Protein AF-A0A0D8Y021-F1 (afdb_monomer_lite)

Sequence (334 aa):
MFMHGTRTVRLLIAPTNAPASKESNTVFDAVFIACYNMFFTALPVLAMGSLDQDIDDHYSLQYPKLYLPGQFNLFFNMRIFTYSVLHGMFSSLVIFFIPYGALLNGVAYNGKDLDDYSTLAFTTFTALIVVVTGQIAFDTAYWTAINHFVIWGSLIFYLLLAFLIYEGLPASALARTSSNVSYGVAFKTMATPQFWFSILMVSVILLLPVMLNRFFWLDTHPSFADRLRVRKKLDKRVTTQRDKEEKKPPFTRSAATRRSVRGSLRSGYAFSHSQGFGDLILKGKLFKNVEQMRSKNERQSSIRNRLSPLNETSMVTPMSNSNTEIMFLAQNIN

Foldseek 3Di:
DPPDPVPPVCVVDDDDPDDDDDDPDDLDFPVLVVCCVPQLQPQLVVCLVPVQDLDDPVVCVVCVVVCVCVVVCVPPDVVVVVVVVVLVVVLLCLLQVLLVVLQVPDAFPVRDRCPQSQLSSVLSSLLVSVQSLLVSVVVRPDDDPVSVCRSVVSVVVVVVVVCCLQEVDDPVVNVVRDVRRHHPSVVRNVVDPSSVVSSVVSNCVSVVVVVVVVVVCCVPPNDPSRVVVVVVVVVVVVVVVVVVVPVPDDDDDDPPPPPPPPDDPPPPDDDPDDDDCVVVVVVCVVVVVVVVVVVVVVVVVVVVVVPDDDDDDDDDDDDDDDDDDDDDDDDDDD

pLDDT: mean 71.89, std 18.74, range [29.41, 94.94]

Secondary structure (DSSP, 8-state):
--SS-TTSGGGG-------S------SS-HHHHHHIIIIISHHHHHHHHHH--SS-HHHHHH-GGGGHHHHTTSSS-HHHHHHHHHHHHHHHHHHHHHHHHHHHT-B-TTS-BS--HHHHHHHHHHHHHHHHHHHHHHH-SS--HHHHHHHHHHHHHHHHHHHIIIIIS-HHHHHHH-TT--TTHHHHHHTSHHHHHHHHHHHHHHHHHHHHHHHHHHHHS--HHHHHHHHHHHHHHHHHHHHHHTTSPP----GGGGGS--------------S-THHHHHTTHHHHHHHHHHHHHHHHHHHHHTS---------------------------

Radius of gyration: 46.92 Å; chains: 1; bounding box: 93×76×149 Å

Organism: Dictyocaulus viviparus (NCBI:txid29172)

Structure (mmCIF, N/CA/C/O backbone):
data_AF-A0A0D8Y021-F1
#
_entry.id   AF-A0A0D8Y021-F1
#
loop_
_atom_site.group_PDB
_atom_site.id
_atom_site.type_symbol
_atom_site.label_atom_id
_atom_site.label_alt_id
_atom_site.label_comp_id
_atom_site.label_asym_id
_atom_site.label_entity_id
_atom_site.label_seq_id
_atom_site.pdbx_PDB_ins_code
_atom_site.Cartn_x
_atom_site.Cartn_y
_atom_site.Cartn_z
_atom_site.occupancy
_atom_site.B_iso_or_equiv
_atom_site.auth_seq_id
_atom_site.auth_comp_id
_atom_site.auth_asym_id
_atom_site.auth_atom_id
_atom_site.pdbx_PDB_model_num
ATOM 1 N N . MET A 1 1 ? 7.024 6.887 18.474 1.00 36.94 1 MET A N 1
ATOM 2 C CA . MET A 1 1 ? 8.485 6.676 18.590 1.00 36.94 1 MET A CA 1
ATOM 3 C C . MET A 1 1 ? 9.116 6.841 17.207 1.00 36.94 1 MET A C 1
ATOM 5 O O . MET A 1 1 ? 9.675 5.919 16.633 1.00 36.94 1 MET A O 1
ATOM 9 N N . PHE A 1 2 ? 8.937 8.037 16.646 1.00 35.31 2 PHE A N 1
ATOM 10 C CA . PHE A 1 2 ? 9.545 8.498 15.402 1.00 35.31 2 PHE A CA 1
ATOM 11 C C . PHE A 1 2 ? 10.883 9.124 15.795 1.00 35.31 2 PHE A C 1
ATOM 13 O O . PHE A 1 2 ? 10.839 10.085 16.549 1.00 35.31 2 PHE A O 1
ATOM 20 N N . MET A 1 3 ? 12.011 8.554 15.351 1.00 34.12 3 MET A N 1
ATOM 21 C CA . MET A 1 3 ? 13.415 9.025 15.505 1.00 34.12 3 MET A CA 1
ATOM 22 C C . MET A 1 3 ? 14.375 7.939 16.020 1.00 34.12 3 MET A C 1
ATOM 24 O O . MET A 1 3 ? 15.192 8.197 16.892 1.00 34.12 3 MET A O 1
ATOM 28 N N . HIS A 1 4 ? 14.327 6.713 15.487 1.00 33.66 4 HIS A N 1
ATOM 29 C CA . HIS A 1 4 ? 15.486 5.808 15.613 1.00 33.66 4 HIS A CA 1
ATOM 30 C C . HIS A 1 4 ? 15.616 4.758 14.491 1.00 33.66 4 HIS A C 1
ATOM 32 O O . HIS A 1 4 ? 16.294 3.749 14.656 1.00 33.66 4 HIS A O 1
ATOM 38 N N . GLY A 1 5 ? 14.989 4.997 13.330 1.00 34.34 5 GLY A N 1
ATOM 39 C CA . GLY A 1 5 ? 15.002 4.085 12.173 1.00 34.34 5 GLY A CA 1
ATOM 40 C C . GLY A 1 5 ? 15.956 4.474 11.035 1.00 34.34 5 GLY A C 1
ATOM 41 O O . GLY A 1 5 ? 16.062 3.754 10.050 1.00 34.34 5 GLY A O 1
ATOM 42 N N . THR A 1 6 ? 16.681 5.590 11.141 1.00 41.47 6 THR A N 1
ATOM 43 C CA . THR A 1 6 ? 17.542 6.118 10.063 1.00 41.47 6 THR A CA 1
ATOM 44 C C . THR A 1 6 ? 18.931 5.473 9.978 1.00 41.47 6 THR A C 1
ATOM 46 O O . THR A 1 6 ? 19.770 5.928 9.204 1.00 41.47 6 THR A O 1
ATOM 49 N N . ARG A 1 7 ? 19.205 4.397 10.730 1.00 36.12 7 ARG A N 1
ATOM 50 C CA . ARG A 1 7 ? 20.516 3.715 10.713 1.00 36.12 7 ARG A CA 1
ATOM 51 C C . ARG A 1 7 ? 20.531 2.334 10.054 1.00 36.12 7 ARG A C 1
ATOM 53 O O . ARG A 1 7 ? 21.617 1.814 9.832 1.00 36.12 7 ARG A O 1
ATOM 60 N N . THR A 1 8 ? 19.386 1.781 9.649 1.00 38.34 8 THR A N 1
ATOM 61 C CA . THR A 1 8 ? 19.329 0.402 9.116 1.00 38.34 8 THR A CA 1
ATOM 62 C C . THR A 1 8 ? 19.289 0.324 7.583 1.00 38.34 8 THR A C 1
ATOM 64 O O . THR A 1 8 ? 19.593 -0.718 7.019 1.00 38.34 8 THR A O 1
ATOM 67 N N . VAL A 1 9 ? 19.032 1.433 6.877 1.00 42.22 9 VAL A N 1
ATOM 68 C CA . VAL A 1 9 ? 19.100 1.488 5.394 1.00 42.22 9 VAL A CA 1
ATOM 69 C C . VAL A 1 9 ? 20.537 1.703 4.887 1.00 42.22 9 VAL A C 1
ATOM 71 O O . VAL A 1 9 ? 20.834 1.553 3.707 1.00 42.22 9 VAL A O 1
ATOM 74 N N . ARG A 1 10 ? 21.486 1.973 5.791 1.00 34.50 10 ARG A N 1
ATOM 75 C CA . ARG A 1 10 ? 22.910 2.139 5.461 1.00 34.50 10 ARG A CA 1
ATOM 76 C C . ARG A 1 10 ? 23.687 0.817 5.372 1.00 34.50 10 ARG A C 1
ATOM 78 O O . ARG A 1 10 ? 24.907 0.850 5.296 1.00 34.50 10 ARG A O 1
ATOM 85 N N . LEU A 1 11 ? 23.001 -0.331 5.372 1.00 36.75 11 LEU A N 1
ATOM 86 C CA . LEU A 1 11 ? 23.622 -1.660 5.278 1.00 36.75 11 LEU A CA 1
ATOM 87 C C . LEU A 1 11 ? 23.601 -2.264 3.861 1.00 36.75 11 LEU A C 1
ATOM 89 O O . LEU A 1 11 ? 23.867 -3.449 3.703 1.00 36.75 11 LEU A O 1
ATOM 93 N N . LEU A 1 12 ? 23.310 -1.455 2.836 1.00 39.66 12 LEU A N 1
ATOM 94 C CA . LEU A 1 12 ? 23.592 -1.794 1.432 1.00 39.66 12 LEU A CA 1
ATOM 95 C C . LEU A 1 12 ? 24.739 -0.952 0.841 1.00 39.66 12 LEU A C 1
ATOM 97 O O . LEU A 1 12 ? 25.009 -1.019 -0.351 1.00 39.66 12 LEU A O 1
ATOM 101 N N . ILE A 1 13 ? 25.414 -0.152 1.676 1.00 47.16 13 ILE A N 1
ATOM 102 C CA . ILE A 1 13 ? 26.570 0.668 1.299 1.00 47.16 13 ILE A CA 1
ATOM 103 C C . ILE A 1 13 ? 27.597 0.568 2.434 1.00 47.16 13 ILE A C 1
ATOM 105 O O . ILE A 1 13 ? 27.637 1.409 3.330 1.00 47.16 13 ILE A O 1
ATOM 109 N N . ALA A 1 14 ? 28.412 -0.485 2.423 1.00 33.06 14 ALA A N 1
ATOM 110 C CA . ALA A 1 14 ? 29.649 -0.529 3.197 1.00 33.06 14 ALA A CA 1
ATOM 111 C C . ALA A 1 14 ? 30.836 -0.480 2.218 1.00 33.06 14 ALA A C 1
ATOM 113 O O . ALA A 1 14 ? 30.871 -1.283 1.283 1.00 33.06 14 ALA A O 1
ATOM 114 N N . PRO A 1 15 ? 31.795 0.447 2.401 1.00 46.00 15 PRO A N 1
ATOM 115 C CA . PRO A 1 15 ? 32.956 0.566 1.539 1.00 46.00 15 PRO A CA 1
ATOM 116 C C . PRO A 1 15 ? 33.977 -0.490 1.961 1.00 46.00 15 PRO A C 1
ATOM 118 O O . PRO A 1 15 ? 34.588 -0.399 3.024 1.00 46.00 15 PRO A O 1
ATOM 121 N N . THR A 1 16 ? 34.172 -1.518 1.141 1.00 40.00 16 THR A N 1
ATOM 122 C CA . THR A 1 16 ? 35.369 -2.350 1.253 1.00 40.00 16 THR A CA 1
ATOM 123 C C . THR A 1 16 ? 36.492 -1.637 0.518 1.00 40.00 16 THR A C 1
ATOM 125 O O . THR A 1 16 ? 36.459 -1.527 -0.706 1.00 40.00 16 THR A O 1
ATOM 128 N N . ASN A 1 17 ? 37.470 -1.148 1.278 1.00 41.41 17 ASN A N 1
ATOM 129 C CA . ASN A 1 17 ? 38.758 -0.685 0.776 1.00 41.41 17 ASN A CA 1
ATOM 130 C C . ASN A 1 17 ? 39.445 -1.841 0.031 1.00 41.41 17 ASN A C 1
ATOM 132 O O . ASN A 1 17 ? 40.127 -2.665 0.634 1.00 41.41 17 ASN A O 1
ATOM 136 N N . ALA A 1 18 ? 39.211 -1.927 -1.274 1.00 33.81 18 ALA A N 1
ATOM 137 C CA . ALA A 1 18 ? 39.854 -2.853 -2.193 1.00 33.81 18 ALA A CA 1
ATOM 138 C C . ALA A 1 18 ? 40.060 -2.125 -3.534 1.00 33.81 18 ALA A C 1
ATOM 140 O O . ALA A 1 18 ? 39.208 -1.322 -3.922 1.00 33.81 18 ALA A O 1
ATOM 141 N N . PRO A 1 19 ? 41.206 -2.332 -4.203 1.00 38.38 19 PRO A N 1
ATOM 142 C CA . PRO A 1 19 ? 41.681 -1.471 -5.282 1.00 38.38 19 PRO A CA 1
ATOM 143 C C . PRO A 1 19 ? 40.707 -1.403 -6.468 1.00 38.38 19 PRO A C 1
ATOM 145 O O . PRO A 1 19 ? 40.154 -2.412 -6.898 1.00 38.38 19 PRO A O 1
ATOM 148 N N . ALA A 1 20 ? 40.526 -0.172 -6.955 1.00 45.03 20 ALA A N 1
ATOM 149 C CA . ALA A 1 20 ? 39.786 0.276 -8.134 1.00 45.03 20 ALA A CA 1
ATOM 150 C C . ALA A 1 20 ? 39.443 -0.818 -9.170 1.00 45.03 20 ALA A C 1
ATOM 152 O O . ALA A 1 20 ? 40.317 -1.262 -9.909 1.00 45.03 20 ALA A O 1
ATOM 153 N N . SER A 1 21 ? 38.169 -1.241 -9.212 1.00 40.38 21 SER A N 1
ATOM 154 C CA . SER A 1 21 ? 37.463 -1.821 -10.390 1.00 40.38 21 SER A CA 1
ATOM 155 C C . SER A 1 21 ? 36.091 -2.453 -10.074 1.00 40.38 21 SER A C 1
ATOM 157 O O . SER A 1 21 ? 35.505 -3.110 -10.930 1.00 40.38 21 SER A O 1
ATOM 159 N N . LYS A 1 22 ? 35.513 -2.250 -8.884 1.00 40.06 22 LYS A N 1
ATOM 160 C CA . LYS A 1 22 ? 34.093 -2.561 -8.639 1.00 40.06 22 LYS A CA 1
ATOM 161 C C . LYS A 1 22 ? 33.336 -1.284 -8.330 1.00 40.06 22 LYS A C 1
ATOM 163 O O . LYS A 1 22 ? 33.054 -0.983 -7.172 1.00 40.06 22 LYS A O 1
ATOM 168 N N . GLU A 1 23 ? 33.044 -0.517 -9.373 1.00 39.28 23 GLU A N 1
ATOM 169 C CA . GLU A 1 23 ? 32.031 0.525 -9.264 1.00 39.28 23 GLU A CA 1
ATOM 170 C C . GLU A 1 23 ? 30.714 -0.158 -8.885 1.00 39.28 23 GLU A C 1
ATOM 172 O O . GLU A 1 23 ? 30.228 -1.061 -9.570 1.00 39.28 23 GLU A O 1
ATOM 177 N N . SER A 1 24 ? 30.186 0.197 -7.716 1.00 41.34 24 SER A N 1
ATOM 178 C CA . SER A 1 24 ? 28.862 -0.234 -7.283 1.00 41.34 24 SER A CA 1
ATOM 179 C C . SER A 1 24 ? 27.846 0.544 -8.106 1.00 41.34 24 SER A C 1
ATOM 181 O O . SER A 1 24 ? 27.352 1.588 -7.692 1.00 41.34 24 SER A O 1
ATOM 183 N N . ASN A 1 25 ? 27.574 0.054 -9.313 1.00 53.62 25 ASN A N 1
ATOM 184 C CA . ASN A 1 25 ? 26.558 0.638 -10.173 1.00 53.62 25 ASN A CA 1
ATOM 185 C C . ASN A 1 25 ? 25.199 0.455 -9.496 1.00 53.62 25 ASN A C 1
ATOM 187 O O . ASN A 1 25 ? 24.731 -0.668 -9.296 1.00 53.62 25 ASN A O 1
ATOM 191 N N . THR A 1 26 ? 24.575 1.560 -9.090 1.00 62.91 26 THR A N 1
ATOM 192 C CA . THR A 1 26 ? 23.220 1.520 -8.552 1.00 62.91 26 THR A CA 1
ATOM 193 C C . THR A 1 26 ? 22.262 1.127 -9.676 1.00 62.91 26 THR A C 1
ATOM 195 O O . THR A 1 26 ? 22.293 1.694 -10.767 1.00 62.91 26 THR A O 1
ATOM 198 N N . VAL A 1 27 ? 21.409 0.132 -9.418 1.00 62.28 27 VAL A N 1
ATOM 199 C CA . VAL A 1 27 ? 20.353 -0.297 -10.361 1.00 62.28 27 VAL A CA 1
ATOM 200 C C . VAL A 1 27 ? 19.354 0.816 -10.618 1.00 62.28 27 VAL A C 1
ATOM 202 O O . VAL A 1 27 ? 18.842 0.953 -11.723 1.00 62.28 27 VAL A O 1
ATOM 205 N N . PHE A 1 28 ? 19.138 1.660 -9.615 1.00 69.62 28 PHE A N 1
ATOM 206 C CA . PHE A 1 28 ? 18.234 2.790 -9.696 1.00 69.62 28 PHE A CA 1
ATOM 207 C C . PHE A 1 28 ? 19.008 4.101 -9.661 1.00 69.62 28 PHE A C 1
ATOM 209 O O . PHE A 1 28 ? 20.049 4.217 -9.009 1.00 69.62 28 PHE A O 1
ATOM 216 N N . ASP A 1 29 ? 18.464 5.095 -10.349 1.00 74.06 29 ASP A N 1
ATOM 217 C CA . ASP A 1 29 ? 18.985 6.451 -10.322 1.00 74.06 29 ASP A CA 1
ATOM 218 C C . ASP A 1 29 ? 18.687 7.124 -8.967 1.00 74.06 29 ASP A C 1
ATOM 220 O O . ASP A 1 29 ? 17.669 6.865 -8.312 1.00 74.06 29 ASP A O 1
ATOM 224 N N . ALA A 1 30 ? 19.608 7.977 -8.522 1.00 77.62 30 ALA A N 1
ATOM 225 C CA . ALA A 1 30 ? 19.608 8.554 -7.181 1.00 77.62 30 ALA A CA 1
ATOM 226 C C . ALA A 1 30 ? 18.350 9.395 -6.910 1.00 77.62 30 ALA A C 1
ATOM 228 O O . ALA A 1 30 ? 17.829 9.388 -5.790 1.00 77.62 30 ALA A O 1
ATOM 229 N N . VAL A 1 31 ? 17.825 10.065 -7.941 1.00 82.31 31 VAL A N 1
ATOM 230 C CA . VAL A 1 31 ? 16.583 10.846 -7.860 1.00 82.31 31 VAL A CA 1
ATOM 231 C C . VAL A 1 31 ? 15.392 9.939 -7.550 1.00 82.31 31 VAL A C 1
ATOM 233 O O . VAL A 1 31 ? 14.616 10.236 -6.642 1.00 82.31 31 VAL A O 1
ATOM 236 N N . PHE A 1 32 ? 15.277 8.791 -8.224 1.00 82.69 32 PHE A N 1
ATOM 237 C CA . PHE A 1 32 ? 14.206 7.828 -7.956 1.00 82.69 32 PHE A CA 1
ATOM 238 C C . PHE A 1 32 ? 14.302 7.231 -6.555 1.00 82.69 32 PHE A C 1
ATOM 240 O O . PHE A 1 32 ? 13.277 7.099 -5.890 1.00 82.69 32 PHE A O 1
ATOM 247 N N . ILE A 1 33 ? 15.509 6.925 -6.072 1.00 84.81 33 ILE A N 1
ATOM 248 C CA . ILE A 1 33 ? 15.714 6.421 -4.705 1.00 84.81 33 ILE A CA 1
ATOM 249 C C . ILE A 1 33 ? 15.274 7.467 -3.667 1.00 84.81 33 ILE A C 1
ATOM 251 O O . ILE A 1 33 ? 14.597 7.136 -2.690 1.00 84.81 33 ILE A O 1
ATOM 255 N N . ALA A 1 34 ? 15.627 8.739 -3.872 1.00 87.06 34 ALA A N 1
ATOM 256 C CA . ALA A 1 34 ? 15.229 9.823 -2.978 1.00 87.06 34 ALA A CA 1
ATOM 257 C C . ALA A 1 34 ? 13.705 10.041 -2.991 1.00 87.06 34 ALA A C 1
ATOM 259 O O . ALA A 1 34 ? 13.067 10.059 -1.934 1.00 87.06 34 ALA A O 1
ATOM 260 N N . CYS A 1 35 ? 13.100 10.135 -4.179 1.00 87.19 35 CYS A N 1
ATOM 261 C CA . CYS A 1 35 ? 11.657 10.310 -4.334 1.00 87.19 35 CYS A CA 1
ATOM 262 C C . CYS A 1 35 ? 10.856 9.106 -3.822 1.00 87.19 35 CYS A C 1
ATOM 264 O O . CYS A 1 35 ? 9.773 9.293 -3.263 1.00 87.19 35 CYS A O 1
ATOM 266 N N . TYR A 1 36 ? 11.399 7.890 -3.933 1.00 88.06 36 TYR A N 1
ATOM 267 C CA . TYR A 1 36 ? 10.798 6.678 -3.381 1.00 88.06 36 TYR A CA 1
ATOM 268 C C . TYR A 1 36 ? 10.580 6.780 -1.876 1.00 88.06 36 TYR A C 1
ATOM 270 O O . TYR A 1 36 ? 9.462 6.576 -1.396 1.00 88.06 36 TYR A O 1
ATOM 278 N N . ASN A 1 37 ? 11.622 7.159 -1.137 1.00 90.25 37 ASN A N 1
ATOM 279 C CA . ASN A 1 37 ? 11.552 7.261 0.317 1.00 90.25 37 ASN A CA 1
ATOM 280 C C . ASN A 1 37 ? 10.726 8.463 0.790 1.00 90.25 37 ASN A C 1
ATOM 282 O O . ASN A 1 37 ? 10.168 8.412 1.879 1.00 90.25 37 ASN A O 1
ATOM 286 N N . MET A 1 38 ? 10.653 9.543 0.007 1.00 87.25 38 MET A N 1
ATOM 287 C CA . MET A 1 38 ? 10.031 10.796 0.446 1.00 87.25 38 MET A CA 1
ATOM 288 C C . MET A 1 38 ? 8.574 10.950 -0.002 1.00 87.25 38 MET A C 1
ATOM 290 O O . MET A 1 38 ? 7.721 11.330 0.796 1.00 87.25 38 MET A O 1
ATOM 294 N N . PHE A 1 39 ? 8.279 10.669 -1.270 1.00 87.50 39 PHE A N 1
ATOM 295 C CA . PHE A 1 39 ? 6.983 10.984 -1.874 1.00 87.50 39 PHE A CA 1
ATOM 296 C C . PHE A 1 39 ? 6.165 9.735 -2.177 1.00 87.50 39 PHE A C 1
ATOM 298 O O . PHE A 1 39 ? 4.974 9.703 -1.875 1.00 87.50 39 PHE A O 1
ATOM 305 N N . PHE A 1 40 ? 6.786 8.703 -2.751 1.00 85.62 40 PHE A N 1
ATOM 306 C CA . PHE A 1 40 ? 6.033 7.545 -3.237 1.00 85.62 40 PHE A CA 1
ATOM 307 C C . PHE A 1 40 ? 5.567 6.631 -2.103 1.00 85.62 40 PHE A C 1
ATOM 309 O O . PHE A 1 40 ? 4.449 6.127 -2.154 1.00 85.62 40 PHE A O 1
ATOM 316 N N . THR A 1 41 ? 6.393 6.451 -1.067 1.00 87.31 41 THR A N 1
ATOM 317 C CA . THR A 1 41 ? 6.080 5.541 0.050 1.00 87.31 41 THR A CA 1
ATOM 318 C C . THR A 1 41 ? 5.765 6.262 1.354 1.00 87.31 41 THR A C 1
ATOM 320 O O . THR A 1 41 ? 4.753 5.957 1.982 1.00 87.31 41 THR A O 1
ATOM 323 N N . ALA A 1 42 ? 6.559 7.259 1.756 1.00 89.81 42 ALA A N 1
ATOM 324 C CA . ALA A 1 42 ? 6.339 7.926 3.039 1.00 89.81 42 ALA A CA 1
ATOM 325 C C . ALA A 1 42 ? 5.022 8.707 3.100 1.00 89.81 42 ALA A C 1
ATOM 327 O O . ALA A 1 42 ? 4.360 8.663 4.132 1.00 89.81 42 ALA A O 1
ATOM 328 N N . LEU A 1 43 ? 4.616 9.391 2.024 1.00 88.06 43 LEU A N 1
ATOM 329 C CA . LEU A 1 43 ? 3.401 10.211 2.037 1.00 88.06 43 LEU A CA 1
ATOM 330 C C . LEU A 1 43 ? 2.135 9.343 2.199 1.00 88.06 43 LEU A C 1
ATOM 332 O O . LEU A 1 43 ? 1.367 9.614 3.125 1.00 88.06 43 LEU A O 1
ATOM 336 N N . PRO A 1 44 ? 1.936 8.253 1.426 1.00 87.81 44 PRO A N 1
ATOM 337 C CA . PRO A 1 44 ? 0.819 7.336 1.661 1.00 87.81 44 PRO A CA 1
ATOM 338 C C . PRO A 1 44 ? 0.863 6.616 3.008 1.00 87.81 44 PRO A C 1
ATOM 340 O O . PRO A 1 44 ? -0.174 6.505 3.658 1.00 87.81 44 PRO A O 1
ATOM 343 N N . VAL A 1 45 ? 2.041 6.188 3.474 1.00 89.75 45 VAL A N 1
ATOM 344 C CA . VAL A 1 45 ? 2.177 5.548 4.795 1.00 89.75 45 VAL A CA 1
ATOM 345 C C . VAL A 1 45 ? 1.852 6.524 5.927 1.00 89.75 45 VAL A C 1
ATOM 347 O O . VAL A 1 45 ? 1.199 6.143 6.894 1.00 89.75 45 VAL A O 1
ATOM 350 N N . LEU A 1 46 ? 2.261 7.789 5.816 1.00 90.44 46 LEU A N 1
ATOM 351 C CA . LEU A 1 46 ? 1.956 8.819 6.807 1.00 90.44 46 LEU A CA 1
ATOM 352 C C . LEU A 1 46 ? 0.472 9.188 6.792 1.00 90.44 46 LEU A C 1
ATOM 354 O O . LEU A 1 46 ? -0.126 9.326 7.858 1.00 90.44 46 LEU A O 1
ATOM 358 N N . ALA A 1 47 ? -0.132 9.326 5.610 1.00 88.56 47 ALA A N 1
ATOM 359 C CA . ALA A 1 47 ? -1.563 9.582 5.483 1.00 88.56 47 ALA A CA 1
ATOM 360 C C . ALA A 1 47 ? -2.378 8.448 6.117 1.00 88.56 47 ALA A C 1
ATOM 362 O O . ALA A 1 47 ? -3.227 8.714 6.963 1.00 88.56 47 ALA A O 1
ATOM 363 N N . MET A 1 48 ? -2.039 7.193 5.810 1.00 88.31 48 MET A N 1
ATOM 364 C CA . MET A 1 48 ? -2.643 6.028 6.453 1.00 88.31 48 MET A CA 1
ATOM 365 C C . MET A 1 48 ? -2.405 6.049 7.971 1.00 88.31 48 MET A C 1
ATOM 367 O O . MET A 1 48 ? -3.356 6.041 8.737 1.00 88.31 48 MET A O 1
ATOM 371 N N . GLY A 1 49 ? -1.170 6.216 8.445 1.00 87.44 49 GLY A N 1
ATOM 372 C CA . GLY A 1 49 ? -0.881 6.209 9.884 1.00 87.44 49 GLY A CA 1
ATOM 373 C C . GLY A 1 49 ? -1.495 7.364 10.691 1.00 87.44 49 GLY A C 1
ATOM 374 O O . GLY A 1 49 ? -1.616 7.244 11.907 1.00 87.44 49 GLY A O 1
ATOM 375 N N . SER A 1 50 ? -1.859 8.481 10.053 1.00 87.56 50 SER A N 1
ATOM 376 C CA . SER A 1 50 ? -2.450 9.647 10.731 1.00 87.56 50 SER A CA 1
ATOM 377 C C . SER A 1 50 ? -3.969 9.736 10.601 1.00 87.56 50 SER A C 1
ATOM 379 O O . SER A 1 50 ? -4.618 10.254 11.509 1.00 87.56 50 SER A O 1
ATOM 381 N N . LEU A 1 51 ? -4.537 9.255 9.492 1.00 84.88 51 LEU A N 1
ATOM 382 C CA . LEU A 1 51 ? -5.959 9.395 9.169 1.00 84.88 51 LEU A CA 1
ATOM 383 C C . LEU A 1 51 ? -6.727 8.071 9.208 1.00 84.88 51 LEU A C 1
ATOM 385 O O . LEU A 1 51 ? -7.958 8.100 9.129 1.00 84.88 51 LEU A O 1
ATOM 389 N N . ASP A 1 52 ? -6.049 6.923 9.292 1.00 82.25 52 ASP A N 1
ATOM 390 C CA . ASP A 1 52 ? -6.727 5.632 9.395 1.00 82.25 52 ASP A CA 1
ATOM 391 C C . ASP A 1 52 ? -7.278 5.460 10.812 1.00 82.25 52 ASP A C 1
ATOM 393 O O . ASP A 1 52 ? -6.554 5.392 11.808 1.00 82.25 52 ASP A O 1
ATOM 397 N N . GLN A 1 53 ? -8.605 5.456 10.897 1.00 81.12 53 GLN A N 1
ATOM 398 C CA . GLN A 1 53 ? -9.337 5.269 12.137 1.00 81.12 53 GLN A CA 1
ATOM 399 C C . GLN A 1 53 ? -9.996 3.906 12.110 1.00 81.12 53 GLN A C 1
ATOM 401 O O . GLN A 1 53 ? -10.855 3.623 11.268 1.00 81.12 53 GLN A O 1
ATOM 406 N N . ASP A 1 54 ? -9.642 3.067 13.081 1.00 76.94 54 ASP A N 1
ATOM 407 C CA . ASP A 1 54 ? -10.205 1.733 13.101 1.00 76.94 54 ASP A CA 1
ATOM 408 C C . ASP A 1 54 ? -11.702 1.749 13.434 1.00 76.94 54 ASP A C 1
ATOM 410 O O . ASP A 1 54 ? -12.512 1.059 12.799 1.00 76.94 54 ASP A O 1
ATOM 414 N N . ILE A 1 55 ? -12.053 2.524 14.463 1.00 78.06 55 ILE A N 1
ATOM 415 C CA . ILE A 1 55 ? -13.384 2.657 15.047 1.00 78.06 55 ILE A CA 1
ATOM 416 C C . ILE A 1 55 ? -13.590 4.121 15.446 1.00 78.06 55 ILE A C 1
ATOM 418 O O . ILE A 1 55 ? -12.668 4.799 15.874 1.00 78.06 55 ILE A O 1
ATOM 422 N N . ASP A 1 56 ? -14.828 4.570 15.295 1.00 83.62 56 ASP A N 1
ATOM 423 C CA . ASP A 1 56 ? -15.309 5.918 15.600 1.00 83.62 56 ASP A CA 1
ATOM 424 C C . ASP A 1 56 ? -15.194 6.257 17.100 1.00 83.62 56 ASP A C 1
ATOM 426 O O . ASP A 1 56 ? -15.426 5.391 17.953 1.00 83.62 56 ASP A O 1
ATOM 430 N N . ASP A 1 57 ? -14.893 7.516 17.420 1.00 85.00 57 ASP A N 1
ATOM 431 C CA . ASP A 1 57 ? -14.504 7.987 18.758 1.00 85.00 57 ASP A CA 1
ATOM 432 C C . ASP A 1 57 ? -15.552 7.671 19.837 1.00 85.00 57 ASP A C 1
ATOM 434 O O . ASP A 1 57 ? -15.237 7.284 20.961 1.00 85.00 57 ASP A O 1
ATOM 438 N N . HIS A 1 58 ? -16.836 7.759 19.491 1.00 85.69 58 HIS A N 1
ATOM 439 C CA . HIS A 1 58 ? -17.915 7.435 20.426 1.00 85.69 58 HIS A CA 1
ATOM 440 C C . HIS A 1 58 ? -17.912 5.947 20.828 1.00 85.69 58 HIS A C 1
ATOM 442 O O . HIS A 1 58 ? -18.148 5.589 21.985 1.00 85.69 58 HIS A O 1
ATOM 448 N N . TYR A 1 59 ? -17.644 5.052 19.873 1.00 82.19 59 TYR A N 1
ATOM 449 C CA . TYR A 1 59 ? -17.625 3.610 20.126 1.00 82.19 59 TYR A CA 1
ATOM 450 C C . TYR A 1 59 ? -16.352 3.176 20.852 1.00 82.19 59 TYR A C 1
ATOM 452 O O . TYR A 1 59 ? -16.408 2.234 21.646 1.00 82.19 59 TYR A O 1
ATOM 460 N N . SER A 1 60 ? -15.224 3.853 20.620 1.00 86.25 60 SER A N 1
ATOM 461 C CA . SER A 1 60 ? -13.984 3.566 21.347 1.00 86.25 60 SER A CA 1
ATOM 462 C C . SER A 1 60 ? -14.137 3.856 22.848 1.00 86.25 60 SER A C 1
ATOM 464 O O . SER A 1 60 ? -13.710 3.043 23.668 1.00 86.25 60 SER A O 1
ATOM 466 N N . LEU A 1 61 ? -14.857 4.925 23.215 1.00 87.88 61 LEU A N 1
ATOM 467 C CA . LEU A 1 61 ? -15.193 5.248 24.609 1.00 87.88 61 LEU A CA 1
ATOM 468 C C . LEU A 1 61 ? -16.186 4.259 25.237 1.00 87.88 61 LEU A C 1
ATOM 470 O O . LEU A 1 61 ? -16.041 3.888 26.401 1.00 87.88 61 LEU A O 1
ATOM 474 N N . GLN A 1 62 ? -17.188 3.805 24.477 1.00 88.94 62 GLN A N 1
ATOM 475 C CA . GLN A 1 62 ? -18.199 2.868 24.980 1.00 88.94 62 GLN A CA 1
ATOM 476 C C . GLN A 1 62 ? -17.620 1.477 25.290 1.00 88.94 62 GLN A C 1
ATOM 478 O O . GLN A 1 62 ? -18.116 0.776 26.177 1.00 88.94 62 GLN A O 1
ATOM 483 N N . TYR A 1 63 ? -16.573 1.066 24.572 1.00 86.62 63 TYR A N 1
ATOM 484 C CA . TYR A 1 63 ? -15.958 -0.251 24.706 1.00 86.62 63 TYR A CA 1
ATOM 485 C C . TYR A 1 63 ? -14.473 -0.132 25.110 1.00 86.62 63 TYR A C 1
ATOM 487 O O . TYR A 1 63 ? -13.584 -0.364 24.296 1.00 86.62 63 TYR A O 1
ATOM 495 N N . PRO A 1 64 ? -14.147 0.104 26.395 1.00 87.44 64 PRO A N 1
ATOM 496 C CA . PRO A 1 64 ? -12.753 0.282 26.832 1.00 87.44 64 PRO A CA 1
ATOM 497 C C . PRO A 1 64 ? -11.863 -0.951 26.590 1.00 87.44 64 PRO A C 1
ATOM 499 O O . PRO A 1 64 ? -10.640 -0.849 26.530 1.00 87.44 64 PRO A O 1
ATOM 502 N N . LYS A 1 65 ? -12.465 -2.134 26.390 1.00 86.00 65 LYS A N 1
ATOM 503 C CA . LYS A 1 65 ? -11.747 -3.379 26.073 1.00 86.00 65 LYS A CA 1
ATOM 504 C C . LYS A 1 65 ? -10.941 -3.313 24.767 1.00 86.00 65 LYS A C 1
ATOM 506 O O . LYS A 1 65 ? -10.038 -4.126 24.600 1.00 86.00 65 LYS A O 1
ATOM 511 N N . LEU A 1 66 ? -11.216 -2.362 23.869 1.00 86.88 66 LEU A N 1
ATOM 512 C CA . LEU A 1 66 ? -10.427 -2.173 22.643 1.00 86.88 66 LEU A CA 1
ATOM 513 C C . LEU A 1 66 ? -8.997 -1.716 22.925 1.00 86.88 66 LEU A C 1
ATOM 515 O O . LEU A 1 66 ? -8.135 -1.889 22.072 1.00 86.88 66 LEU A O 1
ATOM 519 N N . TYR A 1 67 ? -8.740 -1.158 24.108 1.00 86.56 67 TYR A N 1
ATOM 520 C CA . TYR A 1 67 ? -7.420 -0.659 24.475 1.00 86.56 67 TYR A CA 1
ATOM 521 C C . TYR A 1 67 ? -6.470 -1.764 24.976 1.00 86.56 67 TYR A C 1
ATOM 523 O O . TYR A 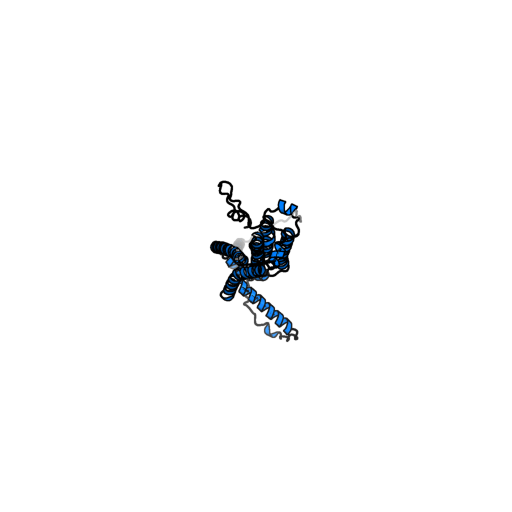1 67 ? -5.250 -1.617 24.911 1.00 86.56 67 TYR A O 1
ATOM 531 N N . LEU A 1 68 ? -7.011 -2.904 25.429 1.00 87.69 68 LEU A N 1
ATOM 532 C CA . LEU A 1 68 ? -6.235 -4.015 26.003 1.00 87.69 68 LEU A CA 1
ATOM 533 C C . LEU A 1 68 ? -5.116 -4.532 25.073 1.00 87.69 68 LEU A C 1
ATOM 535 O O . LEU A 1 68 ? -3.996 -4.690 25.555 1.00 87.69 68 LEU A O 1
ATOM 539 N N . PRO A 1 69 ? -5.336 -4.759 23.759 1.00 85.25 69 PRO A N 1
ATOM 540 C CA . PRO A 1 69 ? -4.284 -5.275 22.883 1.00 85.25 69 PRO A CA 1
ATOM 541 C C . PRO A 1 69 ? -3.058 -4.362 22.763 1.00 85.25 69 PRO A C 1
ATOM 543 O O . PRO A 1 69 ? -1.940 -4.852 22.591 1.00 85.25 69 PRO A O 1
ATOM 546 N N . GLY A 1 70 ? -3.259 -3.046 22.897 1.00 85.88 70 GLY A N 1
ATOM 547 C CA . GLY A 1 70 ? -2.176 -2.066 22.928 1.00 85.88 70 GLY A CA 1
ATOM 548 C C . GLY A 1 70 ? -1.326 -2.179 24.195 1.00 85.88 70 GLY A C 1
ATOM 549 O O . GLY A 1 70 ? -0.103 -2.159 24.106 1.00 85.88 70 GLY A O 1
ATOM 550 N N . GLN A 1 71 ? -1.950 -2.389 25.360 1.00 88.00 71 GLN A N 1
ATOM 551 C CA . GLN A 1 71 ? -1.238 -2.545 26.639 1.00 88.00 71 GLN A CA 1
ATOM 552 C C . GLN A 1 71 ? -0.336 -3.785 26.671 1.00 88.00 71 GLN A C 1
ATOM 554 O O . GLN A 1 71 ? 0.729 -3.763 27.281 1.00 88.00 71 GLN A O 1
ATOM 559 N N . PHE A 1 72 ? -0.741 -4.858 25.988 1.00 86.19 72 PHE A N 1
ATOM 560 C CA . PHE A 1 72 ? 0.042 -6.091 25.889 1.00 86.19 72 PHE A CA 1
ATOM 561 C C . PHE A 1 72 ? 1.065 -6.086 24.739 1.00 86.19 72 PHE A C 1
ATOM 563 O O . PHE A 1 72 ? 1.646 -7.130 24.449 1.00 86.19 72 PHE A O 1
ATOM 570 N N . ASN A 1 73 ? 1.294 -4.942 24.074 1.00 83.06 73 ASN A N 1
ATOM 571 C CA . ASN A 1 73 ? 2.218 -4.800 22.938 1.00 83.06 73 ASN A CA 1
ATOM 572 C C . ASN A 1 73 ? 2.005 -5.858 21.836 1.00 83.06 73 ASN A C 1
ATOM 574 O O . ASN A 1 73 ? 2.954 -6.298 21.185 1.00 83.06 73 ASN A O 1
ATOM 578 N N . LEU A 1 74 ? 0.754 -6.275 21.608 1.00 82.44 74 LEU A N 1
ATOM 579 C CA . LEU A 1 74 ? 0.450 -7.336 20.642 1.00 82.44 74 LEU A CA 1
ATOM 580 C C . LEU A 1 74 ? 0.733 -6.907 19.197 1.00 82.44 74 LEU A C 1
ATOM 582 O O . LEU A 1 74 ? 1.042 -7.757 18.371 1.00 82.44 74 LEU A O 1
ATOM 586 N N . PHE A 1 75 ? 0.665 -5.606 18.902 1.00 79.50 75 PHE A N 1
ATOM 587 C CA . PHE A 1 75 ? 0.907 -5.062 17.562 1.00 79.50 75 PHE A CA 1
ATOM 588 C C . PHE A 1 75 ? 2.386 -4.778 17.275 1.00 79.50 75 PHE A C 1
ATOM 590 O O . PHE A 1 75 ? 2.826 -4.903 16.136 1.00 79.50 75 PHE A O 1
ATOM 597 N N . PHE A 1 76 ? 3.170 -4.425 18.299 1.00 81.12 76 PHE A N 1
ATOM 598 C CA . PHE A 1 76 ? 4.586 -4.083 18.160 1.00 81.12 76 PHE A CA 1
ATOM 599 C C . PHE A 1 76 ? 5.439 -5.045 18.987 1.00 81.12 76 PHE A C 1
ATOM 601 O O . PHE A 1 76 ? 5.852 -4.758 20.108 1.00 81.12 76 PHE A O 1
ATOM 608 N N . ASN A 1 77 ? 5.669 -6.226 18.417 1.00 89.00 77 ASN A N 1
ATOM 609 C CA . ASN A 1 77 ? 6.480 -7.284 19.008 1.00 89.00 77 ASN A CA 1
ATOM 610 C C . ASN A 1 77 ? 7.692 -7.569 18.110 1.00 89.00 77 ASN A C 1
ATOM 612 O O . ASN A 1 77 ? 7.583 -7.537 16.883 1.00 89.00 77 ASN A O 1
ATOM 616 N N . MET A 1 78 ? 8.830 -7.932 18.705 1.00 89.31 78 MET A N 1
ATOM 617 C CA . MET A 1 78 ? 10.039 -8.331 17.976 1.00 89.31 78 MET A CA 1
ATOM 618 C C . MET A 1 78 ? 9.783 -9.473 16.992 1.00 89.31 78 MET A C 1
ATOM 620 O O . MET A 1 78 ? 10.348 -9.479 15.906 1.00 89.31 78 MET A O 1
ATOM 624 N N . ARG A 1 79 ? 8.870 -10.397 17.316 1.00 89.56 79 ARG A N 1
ATOM 625 C CA . ARG A 1 79 ? 8.466 -11.461 16.382 1.00 89.56 79 ARG A CA 1
ATOM 626 C C . ARG A 1 79 ? 7.884 -10.890 15.087 1.00 89.56 79 ARG A C 1
ATOM 628 O O . ARG A 1 79 ? 8.287 -11.301 14.006 1.00 89.56 79 ARG A O 1
ATOM 635 N N . ILE A 1 80 ? 6.967 -9.927 15.202 1.00 88.50 80 ILE A N 1
ATOM 636 C CA . ILE A 1 80 ? 6.308 -9.270 14.061 1.00 88.50 80 ILE A CA 1
ATOM 637 C C . ILE A 1 80 ? 7.341 -8.495 13.242 1.00 88.50 80 ILE A C 1
ATOM 639 O O . ILE A 1 80 ? 7.331 -8.562 12.015 1.00 88.50 80 ILE A O 1
ATOM 643 N N . PHE A 1 81 ? 8.281 -7.831 13.916 1.00 90.62 81 PHE A N 1
ATOM 644 C CA . PHE A 1 81 ? 9.401 -7.169 13.256 1.00 90.62 81 PHE A CA 1
ATOM 645 C C . PHE A 1 81 ? 10.260 -8.153 12.445 1.00 90.62 81 PHE A C 1
ATOM 647 O O . PHE A 1 81 ? 10.512 -7.906 11.269 1.00 90.62 81 PHE A O 1
ATOM 654 N N . THR A 1 82 ? 10.656 -9.297 13.013 1.00 92.50 82 THR A N 1
ATOM 655 C CA . THR A 1 82 ? 11.430 -10.315 12.281 1.00 92.50 82 THR A CA 1
ATOM 656 C C . THR A 1 82 ? 10.661 -10.867 11.080 1.00 92.50 82 THR A C 1
ATOM 658 O O . THR A 1 82 ? 11.240 -10.991 10.003 1.00 92.50 82 THR A O 1
ATOM 661 N N . TYR A 1 83 ? 9.358 -11.142 11.224 1.00 90.44 83 TYR A N 1
ATOM 662 C CA . TYR A 1 83 ? 8.518 -11.550 10.093 1.00 90.44 83 TYR A CA 1
ATOM 663 C C . TYR A 1 83 ? 8.473 -10.484 8.993 1.00 90.44 83 TYR A C 1
ATOM 665 O O . TYR A 1 83 ? 8.588 -10.827 7.821 1.00 90.44 83 TYR A O 1
ATOM 673 N N . SER A 1 84 ? 8.369 -9.203 9.356 1.00 90.12 84 SER A N 1
ATOM 674 C CA . SER A 1 84 ? 8.397 -8.086 8.404 1.00 90.12 84 SER A CA 1
ATOM 675 C C . SER A 1 84 ? 9.730 -8.006 7.649 1.00 90.12 84 SER A C 1
ATOM 677 O O . SER A 1 84 ? 9.737 -7.871 6.427 1.00 90.12 84 SER A O 1
ATOM 679 N N . VAL A 1 85 ? 10.861 -8.187 8.342 1.00 92.44 85 VAL A N 1
ATOM 680 C CA . VAL A 1 85 ? 12.191 -8.214 7.708 1.00 92.44 85 VAL A CA 1
ATOM 681 C C . VAL A 1 85 ? 12.317 -9.383 6.728 1.00 92.44 85 VAL A C 1
ATOM 683 O O . VAL A 1 85 ? 12.723 -9.176 5.587 1.00 92.44 85 VAL A O 1
ATOM 686 N N . LEU A 1 86 ? 11.928 -10.597 7.133 1.00 92.25 86 LEU A N 1
ATOM 687 C CA . LEU A 1 86 ? 11.963 -11.775 6.258 1.00 92.25 86 LEU A CA 1
ATOM 688 C C . LEU A 1 86 ? 11.035 -11.618 5.047 1.00 92.25 86 LEU A C 1
ATOM 690 O O . LEU A 1 86 ? 11.421 -11.943 3.926 1.00 92.25 86 LEU A O 1
ATOM 694 N N . HIS A 1 87 ? 9.837 -11.070 5.256 1.00 90.06 87 HIS A N 1
ATOM 695 C CA . HIS A 1 87 ? 8.902 -10.756 4.180 1.00 90.06 87 HIS A CA 1
ATOM 696 C C . HIS A 1 87 ? 9.483 -9.719 3.208 1.00 90.06 87 HIS A C 1
ATOM 698 O O . HIS A 1 87 ? 9.353 -9.873 1.994 1.00 90.06 87 HIS A O 1
ATOM 704 N N . GLY A 1 88 ? 10.173 -8.694 3.718 1.00 89.94 88 GLY A N 1
ATOM 705 C CA . GLY A 1 88 ? 10.880 -7.704 2.906 1.00 89.94 88 GLY A CA 1
ATOM 706 C C . GLY A 1 88 ? 12.014 -8.315 2.080 1.00 89.94 88 GLY A C 1
ATOM 707 O O . GLY A 1 88 ? 12.136 -8.003 0.897 1.00 89.94 88 GLY A O 1
ATOM 708 N N . MET A 1 89 ? 12.794 -9.232 2.664 1.00 92.44 89 MET A N 1
ATOM 709 C CA . MET A 1 89 ? 13.835 -9.977 1.943 1.00 92.44 89 MET A CA 1
ATOM 710 C C . MET A 1 89 ? 13.249 -10.861 0.839 1.00 92.44 89 MET A C 1
ATOM 712 O O . MET A 1 89 ? 13.760 -10.880 -0.273 1.00 92.44 89 MET A O 1
ATOM 716 N N . PHE A 1 90 ? 12.160 -11.578 1.115 1.00 92.56 90 PHE A N 1
ATOM 717 C CA . PHE A 1 90 ? 11.482 -12.370 0.090 1.00 92.56 90 PHE A CA 1
ATOM 718 C C . PHE A 1 90 ? 10.925 -11.480 -1.029 1.00 92.56 90 PHE A C 1
ATOM 720 O O . PHE A 1 90 ? 11.128 -11.757 -2.209 1.00 92.56 90 PHE A O 1
ATOM 727 N N . SER A 1 91 ? 10.284 -10.369 -0.661 1.00 90.75 91 SER A N 1
ATOM 728 C CA . SER A 1 91 ? 9.704 -9.426 -1.619 1.00 90.75 91 SER A CA 1
ATOM 729 C C . SER A 1 91 ? 10.761 -8.823 -2.542 1.00 90.75 91 SER A C 1
ATOM 731 O O . SER A 1 91 ? 10.530 -8.731 -3.745 1.00 90.75 91 SER A O 1
ATOM 733 N N . SER A 1 92 ? 11.937 -8.459 -2.020 1.00 91.81 92 SER A N 1
ATOM 734 C CA . SER A 1 92 ? 13.019 -7.912 -2.846 1.00 91.81 92 SER A CA 1
ATOM 735 C C . SER A 1 92 ? 13.575 -8.938 -3.837 1.00 91.81 92 SER A C 1
ATOM 737 O O . SER A 1 92 ? 13.811 -8.584 -4.993 1.00 91.81 92 SER A O 1
ATOM 739 N N . LEU A 1 93 ? 13.714 -10.209 -3.435 1.00 92.12 93 LEU A N 1
ATOM 740 C CA . LEU A 1 93 ? 14.112 -11.289 -4.345 1.00 92.12 93 LEU A CA 1
ATOM 741 C C . LEU A 1 93 ? 13.099 -11.457 -5.480 1.00 92.12 93 LEU A C 1
ATOM 743 O O . LEU A 1 93 ? 13.479 -11.506 -6.647 1.00 92.12 93 LEU A O 1
ATOM 747 N N . VAL A 1 94 ? 11.809 -11.499 -5.155 1.00 92.06 94 VAL A N 1
ATOM 748 C CA . VAL A 1 94 ? 10.732 -11.682 -6.136 1.00 92.06 94 VAL A CA 1
ATOM 749 C C . VAL A 1 94 ? 10.661 -10.515 -7.128 1.00 92.06 94 VAL A C 1
ATOM 751 O O . VAL A 1 94 ? 10.576 -10.743 -8.335 1.00 92.06 94 VAL A O 1
ATOM 754 N N . ILE A 1 95 ? 10.748 -9.272 -6.639 1.00 91.62 95 ILE A N 1
ATOM 755 C CA . ILE A 1 95 ? 10.712 -8.057 -7.474 1.00 91.62 95 ILE A CA 1
ATOM 756 C C . ILE A 1 95 ? 11.902 -7.996 -8.434 1.00 91.62 95 ILE A C 1
ATOM 758 O O . ILE A 1 95 ? 11.766 -7.434 -9.515 1.00 91.62 95 ILE A O 1
ATOM 762 N N . PHE A 1 96 ? 13.052 -8.566 -8.071 1.00 88.75 96 PHE A N 1
ATOM 763 C CA . PHE A 1 96 ? 14.218 -8.610 -8.949 1.00 88.75 96 PHE A CA 1
ATOM 764 C C . PHE A 1 96 ? 14.164 -9.781 -9.941 1.00 88.75 96 PHE A C 1
ATOM 766 O O . PHE A 1 96 ? 14.318 -9.583 -11.146 1.00 88.75 96 PHE A O 1
ATOM 773 N N . PHE A 1 97 ? 13.917 -11.002 -9.456 1.00 88.81 97 PHE A N 1
ATOM 774 C CA . PHE A 1 97 ? 14.022 -12.210 -10.277 1.00 88.81 97 PHE A CA 1
ATOM 775 C C . PHE A 1 97 ? 12.894 -12.368 -11.297 1.00 88.81 97 PHE A C 1
ATOM 777 O O . PHE A 1 97 ? 13.151 -12.893 -12.378 1.00 88.81 97 PHE A O 1
ATOM 784 N N . ILE A 1 98 ? 11.666 -11.923 -10.998 1.00 90.25 98 ILE A N 1
ATOM 785 C CA . ILE A 1 98 ? 10.556 -12.066 -11.953 1.00 90.25 98 ILE A CA 1
ATOM 786 C C . ILE A 1 98 ? 10.778 -11.201 -13.200 1.00 90.25 98 ILE A C 1
ATOM 788 O O . ILE A 1 98 ? 10.769 -11.768 -14.293 1.00 90.25 98 ILE A O 1
ATOM 792 N N . PRO A 1 99 ? 11.020 -9.876 -13.094 1.00 88.12 99 PRO A N 1
ATOM 793 C CA . PRO A 1 99 ? 11.303 -9.067 -14.273 1.00 88.12 99 PRO A CA 1
ATOM 794 C C . PRO A 1 99 ? 12.561 -9.525 -14.999 1.00 88.12 99 PRO A C 1
ATOM 796 O O . PRO A 1 99 ? 12.561 -9.553 -16.223 1.00 88.12 99 PRO A O 1
ATOM 799 N N . TYR A 1 100 ? 13.598 -9.950 -14.269 1.00 86.31 100 TYR A N 1
ATOM 800 C CA . TYR A 1 100 ? 14.798 -10.519 -14.878 1.00 86.31 100 TYR A CA 1
ATOM 801 C C . TYR A 1 100 ? 14.473 -11.745 -15.741 1.00 86.31 100 TYR A C 1
ATOM 803 O O . TYR A 1 100 ? 14.799 -11.763 -16.922 1.00 86.31 100 TYR A O 1
ATOM 811 N N . GLY A 1 101 ? 13.748 -12.731 -15.206 1.00 85.25 101 GLY A N 1
ATOM 812 C CA . GLY A 1 101 ? 13.363 -13.927 -15.961 1.00 85.25 101 GLY A CA 1
ATOM 813 C C . GLY A 1 101 ? 12.399 -13.652 -17.121 1.00 85.25 101 GLY A C 1
ATOM 814 O O . GLY A 1 101 ? 12.502 -14.292 -18.167 1.00 85.25 101 GLY A O 1
ATOM 815 N N . ALA A 1 102 ? 11.482 -12.693 -16.962 1.00 84.69 102 ALA A N 1
ATOM 816 C CA . ALA A 1 102 ? 10.529 -12.309 -18.005 1.00 84.69 102 ALA A CA 1
ATOM 817 C C . ALA A 1 102 ? 11.198 -11.561 -19.172 1.00 84.69 102 ALA A C 1
ATOM 819 O O . ALA A 1 102 ? 10.792 -11.721 -20.323 1.00 84.69 102 ALA A O 1
ATOM 820 N N . LEU A 1 103 ? 12.225 -10.756 -18.882 1.00 78.44 103 LEU A N 1
ATOM 821 C CA . LEU A 1 103 ? 12.937 -9.948 -19.872 1.00 78.44 103 LEU A CA 1
ATOM 822 C C . LEU A 1 103 ? 14.077 -10.712 -20.560 1.00 78.44 103 LEU A C 1
ATOM 824 O O . LEU A 1 103 ? 14.351 -10.428 -21.721 1.00 78.44 103 LEU A O 1
ATOM 828 N N . LEU A 1 104 ? 14.669 -11.722 -19.910 1.00 72.88 104 LEU A N 1
ATOM 829 C CA . LEU A 1 104 ? 15.792 -12.506 -20.451 1.00 72.88 104 LEU A CA 1
ATOM 830 C C . LEU A 1 104 ? 15.446 -13.276 -21.739 1.00 72.88 104 LEU A C 1
ATOM 832 O O . LEU A 1 104 ? 16.309 -13.494 -22.579 1.00 72.88 104 LEU A O 1
ATOM 836 N N . ASN A 1 105 ? 14.175 -13.647 -21.921 1.00 66.94 105 ASN A N 1
ATOM 837 C CA . ASN A 1 105 ? 13.669 -14.278 -23.150 1.00 66.94 105 ASN A CA 1
ATOM 838 C C . ASN A 1 105 ? 12.771 -13.333 -23.977 1.00 66.94 105 ASN A C 1
ATOM 840 O O . ASN A 1 105 ? 12.079 -13.771 -24.899 1.00 66.94 105 ASN A O 1
ATOM 844 N N . GLY A 1 106 ? 12.709 -12.048 -23.613 1.00 62.81 106 GLY A N 1
ATOM 845 C CA . GLY A 1 106 ? 11.827 -11.061 -24.228 1.00 62.81 106 GLY A CA 1
ATOM 846 C C . GLY A 1 106 ? 12.467 -10.392 -25.443 1.00 62.81 106 GLY A C 1
ATOM 847 O O . GLY A 1 106 ? 13.507 -9.752 -25.334 1.00 62.81 106 GLY A O 1
ATOM 848 N N . VAL A 1 107 ? 11.807 -10.465 -26.599 1.00 61.84 107 VAL A N 1
ATOM 849 C CA . VAL A 1 107 ? 12.204 -9.729 -27.812 1.00 61.84 107 VAL A CA 1
ATOM 850 C C . VAL A 1 107 ? 11.227 -8.573 -28.035 1.00 61.84 107 VAL A C 1
ATOM 852 O O . VAL A 1 107 ? 10.012 -8.750 -27.918 1.00 61.84 107 VAL A O 1
ATOM 855 N N . ALA A 1 108 ? 11.735 -7.368 -28.325 1.00 61.16 108 ALA A N 1
ATOM 856 C CA . ALA A 1 108 ? 10.880 -6.209 -28.590 1.00 61.16 108 ALA A CA 1
ATOM 857 C C . ALA A 1 108 ? 10.117 -6.407 -29.901 1.00 61.16 108 ALA A C 1
ATOM 859 O O . ALA A 1 108 ? 10.584 -7.105 -30.798 1.00 61.16 108 ALA A O 1
ATOM 860 N N . TYR A 1 109 ? 9.026 -5.660 -30.093 1.00 58.38 109 TYR A N 1
ATOM 861 C CA . TYR A 1 109 ? 8.324 -5.599 -31.384 1.00 58.38 109 TYR A CA 1
ATOM 862 C C . TYR A 1 109 ? 9.241 -5.191 -32.562 1.00 58.38 109 TYR A C 1
ATOM 864 O O . TYR A 1 109 ? 8.945 -5.491 -33.712 1.00 58.38 109 TYR A O 1
ATOM 872 N N . ASN A 1 110 ? 10.378 -4.553 -32.257 1.00 60.47 110 ASN A N 1
ATOM 873 C CA . ASN A 1 110 ? 11.408 -4.117 -33.201 1.00 60.47 110 ASN A CA 1
ATOM 874 C C . ASN A 1 110 ? 12.523 -5.145 -33.461 1.00 60.47 110 ASN A C 1
ATOM 876 O O . ASN A 1 110 ? 13.513 -4.798 -34.101 1.00 60.47 110 ASN A O 1
ATOM 880 N N . GLY A 1 111 ? 12.447 -6.355 -32.895 1.00 60.09 111 GLY A N 1
ATOM 881 C CA . GLY A 1 111 ? 13.509 -7.364 -33.002 1.00 60.09 111 GLY A CA 1
ATOM 882 C C . GLY A 1 111 ? 14.807 -7.017 -32.257 1.00 60.09 111 GLY A C 1
ATOM 883 O O . GLY A 1 111 ? 15.786 -7.740 -32.383 1.00 60.09 111 GLY A O 1
ATOM 884 N N . LYS A 1 112 ? 14.830 -5.916 -31.491 1.00 64.50 112 LYS A N 1
ATOM 885 C CA . LYS A 1 112 ? 15.926 -5.579 -30.572 1.00 64.50 112 LYS A CA 1
ATOM 886 C C . LYS A 1 112 ? 15.727 -6.294 -29.241 1.00 64.50 112 LYS A C 1
ATOM 888 O O . LYS A 1 112 ? 14.602 -6.327 -28.731 1.00 64.50 112 LYS A O 1
ATOM 893 N N . ASP A 1 113 ? 16.822 -6.763 -28.661 1.00 62.69 113 ASP A N 1
ATOM 894 C CA . ASP A 1 113 ? 16.816 -7.391 -27.343 1.00 62.69 113 ASP A CA 1
ATOM 895 C C . ASP A 1 113 ? 16.288 -6.419 -26.269 1.00 62.69 113 ASP A C 1
ATOM 897 O O . ASP A 1 113 ? 16.563 -5.206 -26.286 1.00 62.69 113 ASP A O 1
ATOM 901 N N . LEU A 1 114 ? 15.462 -6.945 -25.354 1.00 63.78 114 LEU A N 1
ATOM 902 C CA . LEU A 1 114 ? 15.009 -6.231 -24.150 1.00 63.78 114 LEU A CA 1
ATOM 903 C C . LEU A 1 114 ? 16.019 -6.312 -23.004 1.00 63.78 114 LEU A C 1
ATOM 905 O O . LEU A 1 114 ? 15.777 -5.688 -21.973 1.00 63.78 114 LEU A O 1
ATOM 909 N N . ASP A 1 115 ? 17.140 -7.010 -23.187 1.00 61.09 115 ASP A N 1
ATOM 910 C CA . ASP A 1 115 ? 18.180 -7.229 -22.170 1.00 61.09 115 ASP A CA 1
ATOM 911 C C . ASP A 1 115 ? 19.025 -5.973 -21.869 1.00 61.09 115 ASP A C 1
ATOM 913 O O . ASP A 1 115 ? 20.175 -6.025 -21.443 1.00 61.09 115 ASP A O 1
ATOM 917 N N . ASP A 1 116 ? 18.454 -4.797 -22.116 1.00 75.75 116 ASP A N 1
ATOM 918 C CA . ASP A 1 116 ? 19.079 -3.538 -21.767 1.00 75.75 116 ASP A CA 1
ATOM 919 C C . ASP A 1 116 ? 18.862 -3.269 -20.275 1.00 75.75 116 ASP A C 1
ATOM 921 O O . ASP A 1 116 ? 17.728 -3.264 -19.778 1.00 75.75 116 ASP A O 1
ATOM 925 N N . TYR A 1 117 ? 19.950 -2.997 -19.558 1.00 77.94 117 TYR A N 1
ATOM 926 C CA . TYR A 1 117 ? 19.948 -2.778 -18.111 1.00 77.94 117 TYR A CA 1
ATOM 927 C C . TYR A 1 117 ? 18.943 -1.697 -17.685 1.00 77.94 117 TYR A C 1
ATOM 929 O O . TYR A 1 117 ? 18.248 -1.850 -16.679 1.00 77.94 117 TYR A O 1
ATOM 937 N N . SER A 1 118 ? 18.790 -0.637 -18.486 1.00 79.81 118 SER A N 1
ATOM 938 C CA . SER A 1 118 ? 17.822 0.435 -18.229 1.00 79.81 118 SER A CA 1
ATOM 939 C C . SER A 1 118 ? 16.362 -0.047 -18.303 1.00 79.81 118 SER A C 1
ATOM 941 O O . SER A 1 118 ? 15.526 0.419 -17.532 1.00 79.81 118 SER A O 1
ATOM 943 N N . THR A 1 119 ? 16.048 -1.004 -19.186 1.00 83.81 119 THR A N 1
ATOM 944 C CA . THR A 1 119 ? 14.699 -1.593 -19.339 1.00 83.81 119 THR A CA 1
ATOM 945 C C . THR A 1 119 ? 14.349 -2.442 -18.115 1.00 83.81 119 THR A C 1
ATOM 947 O O . THR A 1 119 ? 13.247 -2.341 -17.563 1.00 83.81 119 THR A O 1
ATOM 950 N N . LEU A 1 120 ? 15.312 -3.236 -17.638 1.00 85.06 120 LEU A N 1
ATOM 951 C CA . LEU A 1 120 ? 15.185 -4.025 -16.414 1.00 85.06 120 LEU A CA 1
ATOM 952 C C . LEU A 1 120 ? 15.020 -3.128 -15.178 1.00 85.06 120 LEU A C 1
ATOM 954 O O . LEU A 1 120 ? 14.093 -3.326 -14.388 1.00 85.06 120 LEU A O 1
ATOM 958 N N . ALA A 1 121 ? 15.876 -2.117 -15.022 1.00 84.50 121 ALA A N 1
ATOM 959 C CA . ALA A 1 121 ? 15.807 -1.158 -13.921 1.00 84.50 121 ALA A CA 1
ATOM 960 C C . ALA A 1 121 ? 14.459 -0.421 -13.888 1.00 84.50 121 ALA A C 1
ATOM 962 O O . ALA A 1 121 ? 13.818 -0.323 -12.841 1.00 84.50 121 ALA A O 1
ATOM 963 N N . PHE A 1 122 ? 13.977 0.035 -15.044 1.00 86.94 122 PHE A N 1
ATOM 964 C CA . PHE A 1 122 ? 12.680 0.694 -15.149 1.00 86.94 122 PHE A CA 1
ATOM 965 C C . PHE A 1 122 ? 11.520 -0.241 -14.774 1.00 86.94 122 PHE A C 1
ATOM 967 O O . PHE A 1 122 ? 10.637 0.132 -13.997 1.00 86.94 122 PHE A O 1
ATOM 974 N N . THR A 1 123 ? 11.540 -1.478 -15.277 1.00 89.69 123 THR A N 1
ATOM 975 C CA . THR A 1 123 ? 10.492 -2.476 -15.011 1.00 89.69 123 THR A CA 1
ATOM 976 C C . THR A 1 123 ? 10.447 -2.875 -13.540 1.00 89.69 123 THR A C 1
ATOM 978 O O . THR A 1 123 ? 9.378 -2.862 -12.929 1.00 89.69 123 THR A O 1
ATOM 981 N N . THR A 1 124 ? 11.602 -3.189 -12.949 1.00 90.25 124 THR A N 1
ATOM 982 C CA . THR A 1 124 ? 11.718 -3.566 -11.530 1.00 90.25 124 THR A CA 1
ATOM 983 C C . THR A 1 124 ? 11.284 -2.424 -10.610 1.00 90.25 124 THR A C 1
ATOM 985 O O . THR A 1 124 ? 10.535 -2.660 -9.662 1.00 90.25 124 THR A O 1
ATOM 988 N N . PHE A 1 125 ? 11.663 -1.178 -10.917 1.00 89.81 125 PHE A N 1
ATOM 989 C CA . PHE A 1 125 ? 11.225 -0.011 -10.149 1.00 89.81 125 PHE A CA 1
ATOM 990 C C . PHE A 1 125 ? 9.714 0.222 -10.271 1.00 89.81 125 PHE A C 1
ATOM 992 O O . PHE A 1 125 ? 9.043 0.451 -9.268 1.00 89.81 125 PHE A O 1
ATOM 999 N N . THR A 1 126 ? 9.151 0.108 -11.477 1.00 91.75 126 THR A N 1
ATOM 1000 C CA . THR A 1 126 ? 7.699 0.246 -11.674 1.00 91.75 126 THR A CA 1
ATOM 1001 C C . THR A 1 126 ? 6.935 -0.825 -10.894 1.00 91.75 126 THR A C 1
ATOM 1003 O O . THR A 1 126 ? 5.967 -0.516 -10.200 1.00 91.75 126 THR A O 1
ATOM 1006 N N . ALA A 1 127 ? 7.388 -2.081 -10.963 1.00 93.12 127 ALA A N 1
ATOM 1007 C CA . ALA A 1 127 ? 6.788 -3.187 -10.226 1.00 93.12 127 ALA A CA 1
ATOM 1008 C C . ALA A 1 127 ? 6.847 -2.957 -8.707 1.00 93.12 127 ALA A C 1
ATOM 1010 O O . ALA A 1 127 ? 5.849 -3.177 -8.023 1.00 93.12 127 ALA A O 1
ATOM 1011 N N . LEU A 1 128 ? 7.973 -2.450 -8.189 1.00 92.69 128 LEU A N 1
ATOM 1012 C CA . LEU A 1 128 ? 8.116 -2.063 -6.784 1.00 92.69 128 LEU A CA 1
ATOM 1013 C C . LEU A 1 128 ? 7.064 -1.023 -6.372 1.00 92.69 128 LEU A C 1
ATOM 1015 O O . LEU A 1 128 ? 6.375 -1.227 -5.375 1.00 92.69 128 LEU A O 1
ATOM 1019 N N . ILE A 1 129 ? 6.911 0.062 -7.142 1.00 92.06 129 ILE A N 1
ATOM 1020 C CA . ILE A 1 129 ? 5.921 1.112 -6.852 1.00 92.06 129 ILE A CA 1
ATOM 1021 C C . ILE A 1 129 ? 4.507 0.531 -6.845 1.00 92.06 129 ILE A C 1
ATOM 1023 O O . ILE A 1 129 ? 3.778 0.723 -5.877 1.00 92.06 129 ILE A O 1
ATOM 1027 N N . VAL A 1 130 ? 4.132 -0.230 -7.876 1.00 92.88 130 VAL A N 1
ATOM 1028 C CA . VAL A 1 130 ? 2.788 -0.820 -7.987 1.00 92.88 130 VAL A CA 1
ATOM 1029 C C . VAL A 1 130 ? 2.488 -1.762 -6.820 1.00 92.88 130 VAL A C 1
ATOM 1031 O O . VAL A 1 130 ? 1.403 -1.686 -6.243 1.00 92.88 130 VAL A O 1
ATOM 1034 N N . VAL A 1 131 ? 3.436 -2.623 -6.433 1.00 92.81 131 VAL A N 1
ATOM 1035 C CA . VAL A 1 131 ? 3.263 -3.530 -5.288 1.00 92.81 131 VAL A CA 1
ATOM 1036 C C . VAL A 1 131 ? 3.101 -2.752 -3.993 1.00 92.81 131 VAL A C 1
ATOM 1038 O O . VAL A 1 131 ? 2.177 -3.040 -3.241 1.00 92.81 131 VAL A O 1
ATOM 1041 N N . VAL A 1 132 ? 3.959 -1.768 -3.724 1.00 91.50 132 VAL A N 1
ATOM 1042 C CA . VAL A 1 132 ? 3.903 -1.002 -2.472 1.00 91.50 132 VAL A CA 1
ATOM 1043 C C . VAL A 1 132 ? 2.616 -0.183 -2.391 1.00 91.50 132 VAL A C 1
ATOM 1045 O O . VAL A 1 132 ? 1.937 -0.208 -1.367 1.00 91.50 132 VAL A O 1
ATOM 1048 N N . THR A 1 133 ? 2.219 0.480 -3.478 1.00 91.69 133 THR A N 1
ATOM 1049 C CA . THR A 1 133 ? 0.935 1.187 -3.557 1.00 91.69 133 THR A CA 1
ATOM 1050 C C . THR A 1 133 ? -0.239 0.225 -3.363 1.00 91.69 133 THR A C 1
ATOM 1052 O O . THR A 1 133 ? -1.170 0.544 -2.626 1.00 91.69 133 THR A O 1
ATOM 1055 N N . GLY A 1 134 ? -0.184 -0.969 -3.963 1.00 90.50 134 GLY A N 1
ATOM 1056 C CA . GLY A 1 134 ? -1.185 -2.020 -3.784 1.00 90.50 134 GLY A CA 1
ATOM 1057 C C . GLY A 1 134 ? -1.269 -2.532 -2.344 1.00 90.50 134 GLY A C 1
ATOM 1058 O O . GLY A 1 134 ? -2.367 -2.658 -1.810 1.00 90.50 134 GLY A O 1
ATOM 1059 N N . GLN A 1 135 ? -0.130 -2.766 -1.685 1.00 91.00 135 GLN A N 1
ATOM 1060 C CA . GLN A 1 135 ? -0.072 -3.161 -0.273 1.00 91.00 135 GLN A CA 1
ATOM 1061 C C . GLN A 1 135 ? -0.712 -2.097 0.618 1.00 91.00 135 GLN A C 1
ATOM 1063 O O . GLN A 1 135 ? -1.605 -2.415 1.394 1.00 91.00 135 GLN A O 1
ATOM 1068 N N . ILE A 1 136 ? -0.341 -0.826 0.442 1.00 89.62 136 ILE A N 1
ATOM 1069 C CA . ILE A 1 136 ? -0.903 0.287 1.222 1.00 89.62 136 ILE A CA 1
ATOM 1070 C C . ILE A 1 136 ? -2.413 0.422 0.979 1.00 89.62 136 ILE A C 1
ATOM 1072 O O . ILE A 1 136 ? -3.180 0.619 1.924 1.00 89.62 136 ILE A O 1
ATOM 1076 N N . ALA A 1 137 ? -2.855 0.287 -0.274 1.00 88.56 137 ALA A N 1
ATOM 1077 C CA . ALA A 1 137 ? -4.271 0.315 -0.626 1.00 88.56 137 ALA A CA 1
ATOM 1078 C C . ALA A 1 137 ? -5.050 -0.823 0.049 1.00 88.56 137 ALA A C 1
ATOM 1080 O O . ALA A 1 137 ? -6.144 -0.596 0.559 1.00 88.56 137 ALA A O 1
ATOM 1081 N N . PHE A 1 138 ? -4.490 -2.033 0.092 1.00 87.00 138 PHE A N 1
ATOM 1082 C CA . PHE A 1 138 ? -5.123 -3.147 0.789 1.00 87.00 138 PHE A CA 1
ATOM 1083 C C . PHE A 1 138 ? -5.107 -2.970 2.303 1.00 87.00 138 PHE A C 1
ATOM 1085 O O . PHE A 1 138 ? -6.111 -3.267 2.950 1.00 87.00 138 PHE A O 1
ATOM 1092 N N . ASP A 1 139 ? -4.013 -2.483 2.881 1.00 85.50 139 ASP A N 1
ATOM 1093 C CA . ASP A 1 139 ? -3.877 -2.289 4.325 1.00 85.50 139 ASP A CA 1
ATOM 1094 C C . ASP A 1 139 ? -4.831 -1.225 4.869 1.00 85.50 139 ASP A C 1
ATOM 1096 O O . ASP A 1 139 ? -5.375 -1.411 5.959 1.00 85.50 139 ASP A O 1
ATOM 1100 N N . THR A 1 140 ? -5.136 -0.202 4.068 1.00 85.12 140 THR A N 1
ATOM 1101 C CA . THR A 1 140 ? -6.073 0.874 4.418 1.00 85.12 140 THR A CA 1
ATOM 1102 C C . THR A 1 140 ? -7.470 0.323 4.728 1.00 85.12 140 THR A C 1
ATOM 1104 O O . THR A 1 140 ? -8.194 -0.145 3.843 1.00 85.12 140 THR A O 1
ATOM 1107 N N . ALA A 1 141 ? -7.886 0.412 5.994 1.00 76.00 141 ALA A N 1
ATOM 1108 C CA . ALA A 1 141 ? -9.209 -0.034 6.425 1.00 76.00 141 ALA A CA 1
ATOM 1109 C C . ALA A 1 141 ? -10.286 1.037 6.185 1.00 76.00 141 ALA A C 1
ATOM 1111 O O . ALA A 1 141 ? -11.424 0.704 5.825 1.00 76.00 141 ALA A O 1
ATOM 1112 N N . TYR A 1 142 ? -9.938 2.317 6.369 1.00 78.81 142 TYR A N 1
ATOM 1113 C CA . TYR A 1 142 ? -10.845 3.444 6.189 1.00 78.81 142 TYR A CA 1
ATOM 1114 C C . TYR A 1 142 ? -10.479 4.300 4.967 1.00 78.81 142 TYR A C 1
ATOM 1116 O O . TYR A 1 142 ? -9.540 5.101 4.949 1.00 78.81 142 TYR A O 1
ATOM 1124 N N . TRP A 1 143 ? -11.276 4.148 3.911 1.00 81.94 143 TRP A N 1
ATOM 1125 C CA . TRP A 1 143 ? -11.103 4.881 2.662 1.00 81.94 143 TRP A CA 1
ATOM 1126 C C . TRP A 1 143 ? -11.660 6.305 2.765 1.00 81.94 143 TRP A C 1
ATOM 1128 O O . TRP A 1 143 ? -12.846 6.550 2.545 1.00 81.94 143 TRP A O 1
ATOM 1138 N N . THR A 1 144 ? -10.786 7.260 3.081 1.00 86.81 144 THR A N 1
ATOM 1139 C CA . THR A 1 144 ? -11.090 8.698 3.034 1.00 86.81 144 THR A CA 1
ATOM 1140 C C . THR A 1 144 ? -10.775 9.291 1.658 1.00 86.81 144 THR A C 1
ATOM 1142 O O . THR A 1 144 ? -10.027 8.711 0.866 1.00 86.81 144 THR A O 1
ATOM 1145 N N . ALA A 1 145 ? -11.324 10.473 1.359 1.00 87.94 145 ALA A N 1
ATOM 1146 C CA . ALA A 1 145 ? -10.975 11.213 0.143 1.00 87.94 145 ALA A CA 1
ATOM 1147 C C . ALA A 1 145 ? -9.484 11.601 0.113 1.00 87.94 145 ALA A C 1
ATOM 1149 O O . ALA A 1 145 ? -8.861 11.575 -0.946 1.00 87.94 145 ALA A O 1
ATOM 1150 N N . ILE A 1 146 ? -8.899 11.894 1.281 1.00 87.75 146 ILE A N 1
ATOM 1151 C CA . ILE A 1 146 ? -7.476 12.226 1.413 1.00 87.75 146 ILE A CA 1
ATOM 1152 C C . ILE A 1 146 ? -6.612 10.997 1.110 1.00 87.75 146 ILE A C 1
ATOM 1154 O O . ILE A 1 146 ? -5.678 11.108 0.323 1.00 87.75 146 ILE A O 1
ATOM 1158 N N . ASN A 1 147 ? -6.958 9.819 1.646 1.00 88.31 147 ASN A N 1
ATOM 1159 C CA . ASN A 1 147 ? -6.233 8.576 1.354 1.00 88.31 147 ASN A CA 1
ATOM 1160 C C . ASN A 1 147 ? -6.256 8.258 -0.148 1.00 88.31 147 ASN A C 1
ATOM 1162 O O . ASN A 1 147 ? -5.219 7.932 -0.719 1.00 88.31 147 ASN A O 1
ATOM 1166 N N . HIS A 1 148 ? -7.397 8.448 -0.821 1.00 88.81 148 HIS A N 1
ATOM 1167 C CA . HIS A 1 148 ? -7.462 8.327 -2.279 1.00 88.81 148 HIS A CA 1
ATOM 1168 C C . HIS A 1 148 ? -6.543 9.330 -2.980 1.00 88.81 148 HIS A C 1
ATOM 1170 O O . HIS A 1 148 ? -5.727 8.931 -3.806 1.00 88.81 148 HIS A O 1
ATOM 1176 N N . PHE A 1 149 ? -6.650 10.618 -2.651 1.00 91.56 149 PHE A N 1
ATOM 1177 C CA . PHE A 1 149 ? -5.829 11.651 -3.280 1.00 91.56 149 PHE A CA 1
ATOM 1178 C C . PHE A 1 149 ? -4.333 11.373 -3.116 1.00 91.56 149 PHE A C 1
ATOM 1180 O O . PHE A 1 149 ? -3.573 11.527 -4.064 1.00 91.56 149 PHE A O 1
ATOM 1187 N N . VAL A 1 150 ? -3.914 10.913 -1.941 1.00 90.88 150 VAL A N 1
ATOM 1188 C CA . VAL A 1 150 ? -2.516 10.609 -1.643 1.00 90.88 150 VAL A CA 1
ATOM 1189 C C . VAL A 1 150 ? -2.021 9.368 -2.393 1.00 90.88 150 VAL A C 1
ATOM 1191 O O . VAL A 1 150 ? -0.941 9.415 -2.976 1.00 90.88 150 VAL A O 1
ATOM 1194 N N . ILE A 1 151 ? -2.794 8.277 -2.407 1.00 90.38 151 ILE A N 1
ATOM 1195 C CA . ILE A 1 151 ? -2.416 7.020 -3.077 1.00 90.38 151 ILE A CA 1
ATOM 1196 C C . ILE A 1 151 ? -2.368 7.208 -4.600 1.00 90.38 151 ILE A C 1
ATOM 1198 O O . ILE A 1 151 ? -1.393 6.833 -5.248 1.00 90.38 151 ILE A O 1
ATOM 1202 N N . TRP A 1 152 ? -3.402 7.816 -5.186 1.00 91.00 152 TRP A N 1
ATOM 1203 C CA . TRP A 1 152 ? -3.438 8.079 -6.628 1.00 91.00 152 TRP A CA 1
ATOM 1204 C C . TRP A 1 152 ? -2.469 9.193 -7.021 1.00 91.00 152 TRP A C 1
ATOM 1206 O O . TRP A 1 152 ? -1.799 9.098 -8.047 1.00 91.00 152 TRP A O 1
ATOM 1216 N N . GLY A 1 153 ? -2.349 10.227 -6.188 1.00 91.12 153 GLY A N 1
ATOM 1217 C CA . GLY A 1 153 ? -1.422 11.333 -6.389 1.00 91.12 153 GLY A CA 1
ATOM 1218 C C . GLY A 1 153 ? 0.033 10.879 -6.380 1.00 91.12 153 GLY A C 1
ATOM 1219 O O . GLY A 1 153 ? 0.796 11.327 -7.231 1.00 91.12 153 GLY A O 1
ATOM 1220 N N . SER A 1 154 ? 0.421 9.950 -5.498 1.00 91.81 154 SER A N 1
ATOM 1221 C CA . SER A 1 154 ? 1.784 9.407 -5.485 1.00 91.81 154 SER A CA 1
ATOM 1222 C C . SER A 1 154 ? 2.088 8.567 -6.730 1.00 91.81 154 SER A C 1
ATOM 1224 O O . SER A 1 154 ? 3.184 8.682 -7.281 1.00 91.81 154 SER A O 1
ATOM 1226 N N . LEU A 1 155 ? 1.114 7.796 -7.230 1.00 90.44 155 LEU A N 1
ATOM 1227 C CA . LEU A 1 155 ? 1.245 7.027 -8.471 1.00 90.44 155 LEU A CA 1
ATOM 1228 C C . LEU A 1 155 ? 1.360 7.937 -9.705 1.00 90.44 155 LEU A C 1
ATOM 1230 O O . LEU A 1 155 ? 2.233 7.732 -10.548 1.00 90.44 155 LEU A O 1
ATOM 1234 N N . ILE A 1 156 ? 0.515 8.968 -9.802 1.00 91.62 156 ILE A N 1
ATOM 1235 C CA . ILE A 1 156 ? 0.566 9.956 -10.892 1.00 91.62 156 ILE A CA 1
ATOM 1236 C C . ILE A 1 156 ? 1.879 10.739 -10.839 1.00 91.62 156 ILE A C 1
ATOM 1238 O O . ILE A 1 156 ? 2.518 10.937 -11.871 1.00 91.62 156 ILE A O 1
ATOM 1242 N N . PHE A 1 157 ? 2.310 11.154 -9.646 1.00 91.12 157 PHE A N 1
ATOM 1243 C CA . PHE A 1 157 ? 3.575 11.858 -9.459 1.00 91.12 157 PHE A CA 1
ATOM 1244 C C . PHE A 1 157 ? 4.769 10.997 -9.890 1.00 91.12 157 PHE A C 1
ATOM 1246 O O . PHE A 1 157 ? 5.678 11.503 -10.544 1.00 91.12 157 PHE A O 1
ATOM 1253 N N . TYR A 1 158 ? 4.739 9.692 -9.603 1.00 90.62 158 TYR A N 1
ATOM 1254 C CA . TYR A 1 158 ? 5.732 8.752 -10.115 1.00 90.62 158 TYR A CA 1
ATOM 1255 C C . TYR A 1 158 ? 5.739 8.692 -11.648 1.00 90.62 158 TYR A C 1
ATOM 1257 O O . TYR A 1 158 ? 6.804 8.845 -12.244 1.00 90.62 158 TYR A O 1
ATOM 1265 N N . LEU A 1 159 ? 4.579 8.520 -12.293 1.00 89.12 159 LEU A N 1
ATOM 1266 C CA . LEU A 1 159 ? 4.491 8.469 -13.759 1.00 89.12 159 LEU A CA 1
ATOM 1267 C C . LEU A 1 159 ? 4.981 9.769 -14.409 1.00 89.12 159 LEU A C 1
ATOM 1269 O O . LEU A 1 159 ? 5.689 9.724 -15.413 1.00 89.12 159 LEU A O 1
ATOM 1273 N N . LEU A 1 160 ? 4.658 10.921 -13.816 1.00 89.25 160 LEU A N 1
ATOM 1274 C CA . LEU A 1 160 ? 5.123 12.226 -14.280 1.00 89.25 160 LEU A CA 1
ATOM 1275 C C . LEU A 1 160 ? 6.641 12.368 -14.136 1.00 89.25 160 LEU A C 1
ATOM 1277 O O . LEU A 1 160 ? 7.298 12.815 -15.074 1.00 89.25 160 LEU A O 1
ATOM 1281 N N . LEU A 1 161 ? 7.208 11.969 -12.993 1.00 87.38 161 LEU A N 1
ATOM 1282 C CA . LEU A 1 161 ? 8.654 12.008 -12.776 1.00 87.38 161 LEU A CA 1
ATOM 1283 C C . LEU A 1 161 ? 9.385 11.049 -13.724 1.00 87.38 161 LEU A C 1
ATOM 1285 O O . LEU A 1 161 ? 10.410 11.412 -14.294 1.00 87.38 161 LEU A O 1
ATOM 1289 N N . ALA A 1 162 ? 8.836 9.850 -13.928 1.00 85.62 162 ALA A N 1
ATOM 1290 C CA . ALA A 1 162 ? 9.349 8.881 -14.884 1.00 85.62 162 ALA A CA 1
ATOM 1291 C C . ALA A 1 162 ? 9.373 9.457 -16.302 1.00 85.62 162 ALA A C 1
ATOM 1293 O O . ALA A 1 162 ? 10.417 9.460 -16.948 1.00 85.62 162 ALA A O 1
ATOM 1294 N N . PHE A 1 163 ? 8.260 10.024 -16.759 1.00 84.94 163 PHE A N 1
ATOM 1295 C CA . PHE A 1 163 ? 8.194 10.664 -18.067 1.00 84.94 163 PHE A CA 1
ATOM 1296 C C . PHE A 1 163 ? 9.188 11.833 -18.194 1.00 84.94 163 PHE A C 1
ATOM 1298 O O . PHE A 1 163 ? 9.912 11.936 -19.182 1.00 84.94 163 PHE A O 1
ATOM 1305 N N . LEU A 1 164 ? 9.292 12.681 -17.167 1.00 84.88 164 LEU A N 1
ATOM 1306 C CA . LEU A 1 164 ? 10.207 13.822 -17.170 1.00 84.88 164 LEU A CA 1
ATOM 1307 C C . LEU A 1 164 ? 11.678 13.394 -17.290 1.00 84.88 164 LEU A C 1
ATOM 1309 O O . LEU A 1 164 ? 12.423 14.011 -18.045 1.00 84.88 164 LEU A O 1
ATOM 1313 N N . ILE A 1 165 ? 12.091 12.347 -16.572 1.00 79.19 165 ILE A N 1
ATOM 1314 C CA . ILE A 1 165 ? 13.487 11.886 -16.556 1.00 79.19 165 ILE A CA 1
ATOM 1315 C C . ILE A 1 165 ? 13.847 11.113 -17.832 1.00 79.19 165 ILE A C 1
ATOM 1317 O O . ILE A 1 165 ? 14.913 11.352 -18.394 1.00 79.19 165 ILE A O 1
ATOM 1321 N N . TYR A 1 166 ? 12.980 10.211 -18.304 1.00 77.81 166 TYR A N 1
ATOM 1322 C CA . TYR A 1 166 ? 13.292 9.335 -19.443 1.00 77.81 166 TYR A CA 1
ATOM 1323 C C . TYR A 1 166 ? 13.012 9.963 -20.821 1.00 77.81 166 TYR A C 1
ATOM 1325 O O . TYR A 1 166 ? 13.626 9.540 -21.801 1.00 77.81 166 TYR A O 1
ATOM 1333 N N . GLU A 1 167 ? 12.117 10.956 -20.907 1.00 78.31 167 GLU A N 1
ATOM 1334 C CA . GLU A 1 167 ? 11.677 11.566 -22.179 1.00 78.31 167 GLU A CA 1
ATOM 1335 C C . GLU A 1 167 ? 11.846 13.094 -22.213 1.00 78.31 167 GLU A C 1
ATOM 1337 O O . GLU A 1 167 ? 12.099 13.675 -23.270 1.00 78.31 167 GLU A O 1
ATOM 1342 N N . GLY A 1 168 ? 11.671 13.765 -21.069 1.00 69.12 168 GLY A N 1
ATOM 1343 C CA . GLY A 1 168 ? 11.604 15.227 -20.989 1.00 69.12 168 GLY A CA 1
ATOM 1344 C C . GLY A 1 168 ? 12.949 15.940 -20.832 1.00 69.12 168 GLY A C 1
ATOM 1345 O O . GLY A 1 168 ? 13.069 17.102 -21.228 1.00 69.12 168 GLY A O 1
ATOM 1346 N N . LEU A 1 169 ? 13.967 15.289 -20.259 1.00 69.12 169 LEU A N 1
ATOM 1347 C CA . LEU A 1 169 ? 15.275 15.913 -20.061 1.00 69.12 169 LEU A CA 1
ATOM 1348 C C . LEU A 1 169 ? 16.125 15.862 -21.345 1.00 69.12 169 LEU A C 1
ATOM 1350 O O . LEU A 1 169 ? 16.322 14.785 -21.910 1.00 69.12 169 LEU A O 1
ATOM 1354 N N . PRO A 1 170 ? 16.713 16.992 -21.786 1.00 64.62 170 PRO A N 1
ATOM 1355 C CA . PRO A 1 170 ? 17.666 16.978 -22.888 1.00 64.62 170 PRO A CA 1
ATOM 1356 C C . PRO A 1 170 ? 18.896 16.142 -22.510 1.00 64.62 170 PRO A C 1
ATOM 1358 O O . PRO A 1 170 ? 19.389 16.221 -21.382 1.00 64.62 170 PRO A O 1
ATOM 1361 N N . ALA A 1 171 ? 19.431 15.383 -23.471 1.00 60.44 171 ALA A N 1
ATOM 1362 C CA . ALA A 1 171 ? 20.536 14.439 -23.264 1.00 60.44 171 ALA A CA 1
ATOM 1363 C C . ALA A 1 171 ? 21.771 15.053 -22.565 1.00 60.44 171 ALA A C 1
ATOM 1365 O O . ALA A 1 171 ? 22.482 14.365 -21.837 1.00 60.44 171 ALA A O 1
ATOM 1366 N N . SER A 1 172 ? 22.004 16.361 -22.721 1.00 59.69 172 SER A N 1
ATOM 1367 C CA . SER A 1 172 ? 23.085 17.107 -22.058 1.00 59.69 172 SER A CA 1
ATOM 1368 C C . SER A 1 172 ? 22.859 17.347 -20.558 1.00 59.69 172 SER A C 1
ATOM 1370 O O . SER A 1 172 ? 23.820 17.387 -19.790 1.00 59.69 172 SER A O 1
ATOM 1372 N N . ALA A 1 173 ? 21.607 17.499 -20.123 1.00 61.38 173 ALA A N 1
ATOM 1373 C CA . ALA A 1 173 ? 21.238 17.583 -18.711 1.00 61.38 173 ALA A CA 1
ATOM 1374 C C . ALA A 1 173 ? 21.170 16.186 -18.075 1.00 61.38 173 ALA A C 1
ATOM 1376 O O . ALA A 1 173 ? 21.557 16.020 -16.916 1.00 61.38 173 ALA A O 1
ATOM 1377 N N . LEU A 1 174 ? 20.760 15.181 -18.855 1.00 58.25 174 LEU A N 1
ATOM 1378 C CA . LEU A 1 174 ? 20.748 13.779 -18.445 1.00 58.25 174 LEU A CA 1
ATOM 1379 C C . LEU A 1 174 ? 22.171 13.259 -18.187 1.00 58.25 174 LEU A C 1
ATOM 1381 O O . LEU A 1 174 ? 22.438 12.731 -17.115 1.00 58.25 174 LEU A O 1
ATOM 1385 N N . ALA A 1 175 ? 23.126 13.546 -19.080 1.00 56.97 175 ALA A N 1
ATOM 1386 C CA . ALA A 1 175 ? 24.539 13.187 -18.900 1.00 56.97 175 ALA A CA 1
ATOM 1387 C C . ALA A 1 175 ? 25.191 13.819 -17.653 1.00 56.97 175 ALA A C 1
ATOM 1389 O O . ALA A 1 175 ? 26.164 13.289 -17.122 1.00 56.97 175 ALA A O 1
ATOM 1390 N N . ARG A 1 176 ? 24.665 14.956 -17.174 1.00 56.88 176 ARG A N 1
ATOM 1391 C CA . ARG A 1 176 ? 25.142 15.634 -15.957 1.00 56.88 176 ARG A CA 1
ATOM 1392 C C . ARG A 1 176 ? 24.489 15.091 -14.678 1.00 56.88 176 ARG A C 1
ATOM 1394 O O . ARG A 1 176 ? 25.001 15.347 -13.593 1.00 56.88 176 ARG A O 1
ATOM 1401 N N . THR A 1 177 ? 23.371 14.375 -14.794 1.00 56.72 177 THR A N 1
ATOM 1402 C CA . THR A 1 177 ? 22.579 13.891 -13.652 1.00 56.72 177 THR A CA 1
ATOM 1403 C C . THR A 1 177 ? 22.611 12.374 -13.485 1.00 56.72 177 THR A C 1
ATOM 1405 O O . THR A 1 177 ? 22.515 11.917 -12.351 1.00 56.72 177 THR A O 1
ATOM 1408 N N . SER A 1 178 ? 22.807 11.588 -14.549 1.00 55.56 178 SER A N 1
ATOM 1409 C CA . SER A 1 178 ? 22.841 10.126 -14.450 1.00 55.56 178 SER A CA 1
ATOM 1410 C C . SER A 1 178 ? 23.600 9.484 -15.620 1.00 55.56 178 SER A C 1
ATOM 1412 O O . SER A 1 178 ? 23.294 9.726 -16.785 1.00 55.56 178 SER A O 1
ATOM 1414 N N . SER A 1 179 ? 24.600 8.648 -15.327 1.00 52.22 179 SER A N 1
ATOM 1415 C CA . SER A 1 179 ? 25.505 8.057 -16.328 1.00 52.22 179 SER A CA 1
ATOM 1416 C C . SER A 1 179 ? 24.949 6.829 -17.069 1.00 52.22 179 SER A C 1
ATOM 1418 O O . SER A 1 179 ? 25.590 6.367 -18.006 1.00 52.22 179 SER A O 1
ATOM 1420 N N . ASN A 1 180 ? 23.763 6.317 -16.707 1.00 55.09 180 ASN A N 1
ATOM 1421 C CA . ASN A 1 180 ? 23.222 5.044 -17.228 1.00 55.09 180 ASN A CA 1
ATOM 1422 C C . ASN A 1 180 ? 21.766 5.121 -17.738 1.00 55.09 180 ASN A C 1
ATOM 1424 O O . ASN A 1 180 ? 21.129 4.088 -17.966 1.00 55.09 180 ASN A O 1
ATOM 1428 N N . VAL A 1 181 ? 21.196 6.324 -17.877 1.00 62.12 181 VAL A N 1
ATOM 1429 C CA . VAL A 1 181 ? 19.806 6.491 -18.328 1.00 62.12 181 VAL A CA 1
ATOM 1430 C C . VAL A 1 181 ? 19.779 6.644 -19.845 1.00 62.12 181 VAL A C 1
ATOM 1432 O O . VAL A 1 181 ? 20.268 7.630 -20.392 1.00 62.12 181 VAL A O 1
ATOM 1435 N N . SER A 1 182 ? 19.202 5.653 -20.522 1.00 64.88 182 SER A N 1
ATOM 1436 C CA . SER A 1 182 ? 18.977 5.700 -21.965 1.00 64.88 182 SER A CA 1
ATOM 1437 C C . SER A 1 182 ? 17.662 6.432 -22.271 1.00 64.88 182 SER A C 1
ATOM 1439 O O . SER A 1 182 ? 16.648 6.240 -21.594 1.00 64.88 182 SER A O 1
ATOM 1441 N N . TYR A 1 183 ? 17.693 7.315 -23.269 1.00 71.00 183 TYR A N 1
ATOM 1442 C CA . TYR A 1 183 ? 16.537 8.103 -23.702 1.00 71.00 183 TYR A CA 1
ATOM 1443 C C . TYR A 1 183 ? 15.477 7.201 -24.349 1.00 71.00 183 TYR A C 1
ATOM 1445 O O . TYR A 1 183 ? 15.819 6.287 -25.104 1.00 71.00 183 TYR A O 1
ATOM 1453 N N . GLY A 1 184 ? 14.190 7.446 -24.089 1.00 75.56 184 GLY A N 1
ATOM 1454 C CA . GLY A 1 184 ? 13.108 6.695 -24.741 1.00 75.56 184 GLY A CA 1
ATOM 1455 C C . GLY A 1 184 ? 12.801 5.320 -24.129 1.00 75.56 184 GLY A C 1
ATOM 1456 O O . GLY A 1 184 ? 12.015 4.545 -24.687 1.00 75.56 184 GLY A O 1
ATOM 1457 N N . VAL A 1 185 ? 13.440 4.962 -23.006 1.00 80.19 185 VAL A N 1
ATOM 1458 C CA . VAL A 1 185 ? 13.267 3.642 -22.369 1.00 80.19 185 VAL A CA 1
ATOM 1459 C C . VAL A 1 185 ? 11.851 3.461 -21.833 1.00 80.19 185 VAL A C 1
ATOM 1461 O O . VAL A 1 185 ? 11.310 2.361 -21.945 1.00 80.19 185 VAL A O 1
ATOM 1464 N N . ALA A 1 186 ? 11.224 4.510 -21.296 1.00 82.38 186 ALA A N 1
ATOM 1465 C CA . ALA A 1 186 ? 9.888 4.414 -20.714 1.00 82.38 186 ALA A CA 1
ATOM 1466 C C . ALA A 1 186 ? 8.855 3.988 -21.769 1.00 82.38 186 ALA A C 1
ATOM 1468 O O . ALA A 1 186 ? 8.175 2.976 -21.584 1.00 82.38 186 ALA A O 1
ATOM 1469 N N . PHE A 1 187 ? 8.801 4.676 -22.916 1.00 83.12 187 PHE A N 1
ATOM 1470 C CA . PHE A 1 187 ? 7.891 4.296 -23.999 1.00 83.12 187 PHE A CA 1
ATOM 1471 C C . PHE A 1 187 ? 8.233 2.948 -24.624 1.00 83.12 187 PHE A C 1
ATOM 1473 O O . PHE A 1 187 ? 7.331 2.136 -24.838 1.00 83.12 187 PHE A O 1
ATOM 1480 N N . LYS A 1 188 ? 9.523 2.676 -24.882 1.00 82.94 188 LYS A N 1
ATOM 1481 C CA . LYS A 1 188 ? 9.963 1.381 -25.426 1.00 82.94 188 LYS A CA 1
ATOM 1482 C C . LYS A 1 188 ? 9.492 0.234 -24.534 1.00 82.94 188 LYS A C 1
ATOM 1484 O O . LYS A 1 188 ? 8.983 -0.760 -25.043 1.00 82.94 188 LYS A O 1
ATOM 1489 N N . THR A 1 189 ? 9.649 0.376 -23.221 1.00 84.38 189 THR A N 1
ATOM 1490 C CA . THR A 1 189 ? 9.336 -0.678 -22.253 1.00 84.38 189 THR A CA 1
ATOM 1491 C C . THR A 1 189 ? 7.828 -0.832 -22.069 1.00 84.38 189 THR A C 1
ATOM 1493 O O . THR A 1 189 ? 7.312 -1.941 -22.191 1.00 84.38 189 THR A O 1
ATOM 1496 N N . MET A 1 190 ? 7.098 0.270 -21.864 1.00 85.56 190 MET A N 1
ATOM 1497 C CA . MET A 1 190 ? 5.639 0.252 -21.672 1.00 85.56 190 MET A CA 1
ATOM 1498 C C . MET A 1 190 ? 4.868 -0.233 -22.905 1.00 85.56 190 MET A C 1
ATOM 1500 O O . MET A 1 190 ? 3.777 -0.784 -22.759 1.00 85.56 190 MET A O 1
ATOM 1504 N N . ALA A 1 191 ? 5.420 -0.063 -24.110 1.00 86.12 191 ALA A N 1
ATOM 1505 C CA . ALA A 1 191 ? 4.825 -0.592 -25.335 1.00 86.12 191 ALA A CA 1
ATOM 1506 C C . ALA A 1 191 ? 4.878 -2.129 -25.415 1.00 86.12 191 ALA A C 1
ATOM 1508 O O . ALA A 1 191 ? 4.127 -2.733 -26.180 1.00 86.12 191 ALA A O 1
ATOM 1509 N N . THR A 1 192 ? 5.760 -2.781 -24.650 1.00 85.19 192 THR A N 1
ATOM 1510 C CA . THR A 1 192 ? 5.907 -4.239 -24.698 1.00 85.19 192 THR A CA 1
ATOM 1511 C C . THR A 1 192 ? 4.917 -4.939 -23.762 1.00 85.19 192 THR A C 1
ATOM 1513 O O . THR A 1 192 ? 4.745 -4.527 -22.615 1.00 85.19 192 THR A O 1
ATOM 1516 N N . PRO A 1 193 ? 4.280 -6.043 -24.192 1.00 87.06 193 PRO A N 1
ATOM 1517 C CA . PRO A 1 193 ? 3.355 -6.789 -23.336 1.00 87.06 193 PRO A CA 1
ATOM 1518 C C . PRO A 1 193 ? 4.069 -7.499 -22.175 1.00 87.06 193 PRO A C 1
ATOM 1520 O O . PRO A 1 193 ? 3.481 -7.673 -21.108 1.00 87.06 193 PRO A O 1
ATOM 1523 N N . GLN A 1 194 ? 5.346 -7.863 -22.357 1.00 86.25 194 GLN A N 1
ATOM 1524 C CA . GLN A 1 194 ? 6.166 -8.524 -21.333 1.00 86.25 194 GLN A CA 1
ATOM 1525 C C . GLN A 1 194 ? 6.311 -7.671 -20.068 1.00 86.25 194 GLN A C 1
ATOM 1527 O O . GLN A 1 194 ? 6.256 -8.195 -18.957 1.00 86.25 194 GLN A O 1
ATOM 1532 N N . PHE A 1 195 ? 6.414 -6.349 -20.222 1.00 88.31 195 PHE A N 1
ATOM 1533 C CA . PHE A 1 195 ? 6.449 -5.408 -19.104 1.00 88.31 195 PHE A CA 1
ATOM 1534 C C . PHE A 1 195 ? 5.191 -5.503 -18.226 1.00 88.31 195 PHE A C 1
ATOM 1536 O O . PHE A 1 195 ? 5.285 -5.695 -17.012 1.00 88.31 195 PHE A O 1
ATOM 1543 N N . TRP A 1 196 ? 4.006 -5.435 -18.838 1.00 91.25 196 TRP A N 1
ATOM 1544 C CA . TRP A 1 196 ? 2.733 -5.503 -18.117 1.00 91.25 196 TRP A CA 1
ATOM 1545 C C . TRP A 1 196 ? 2.516 -6.863 -17.460 1.00 91.25 196 TRP A C 1
ATOM 1547 O O . TRP A 1 196 ? 2.084 -6.932 -16.309 1.00 91.25 196 TRP A O 1
ATOM 1557 N N . PHE A 1 197 ? 2.864 -7.942 -18.165 1.00 91.38 197 PHE A N 1
ATOM 1558 C CA . PHE A 1 197 ? 2.789 -9.292 -17.617 1.00 91.38 197 PHE A CA 1
ATOM 1559 C C . PHE A 1 197 ? 3.726 -9.472 -16.418 1.00 91.38 197 PHE A C 1
ATOM 1561 O O . PHE A 1 197 ? 3.319 -10.038 -15.407 1.00 91.38 197 PHE A O 1
ATOM 1568 N N . SER A 1 198 ? 4.946 -8.934 -16.487 1.00 91.56 198 SER A N 1
ATOM 1569 C CA . SER A 1 198 ? 5.896 -8.954 -15.374 1.00 91.56 198 SER A CA 1
ATOM 1570 C C . SER A 1 198 ? 5.340 -8.232 -14.143 1.00 91.56 198 SER A C 1
ATOM 1572 O O . SER A 1 198 ? 5.378 -8.779 -13.042 1.00 91.56 198 SER A O 1
ATOM 1574 N N . ILE A 1 199 ? 4.768 -7.034 -14.308 1.00 93.38 199 ILE A N 1
ATOM 1575 C CA . ILE A 1 199 ? 4.138 -6.296 -13.198 1.00 93.38 199 ILE A CA 1
ATOM 1576 C C . ILE A 1 199 ? 2.961 -7.089 -12.616 1.00 93.38 199 ILE A C 1
ATOM 1578 O O . ILE A 1 199 ? 2.823 -7.193 -11.394 1.00 93.38 199 ILE A O 1
ATOM 1582 N N . LEU A 1 200 ? 2.132 -7.690 -13.471 1.00 94.69 200 LEU A N 1
ATOM 1583 C CA . LEU A 1 200 ? 1.016 -8.526 -13.038 1.00 94.69 200 LEU A CA 1
ATOM 1584 C C . LEU A 1 200 ? 1.516 -9.740 -12.244 1.00 94.69 200 LEU A C 1
ATOM 1586 O O . LEU A 1 200 ? 1.039 -9.972 -11.139 1.00 94.69 200 LEU A O 1
ATOM 1590 N N . MET A 1 201 ? 2.510 -10.475 -12.741 1.00 93.62 201 MET A N 1
ATOM 1591 C CA . MET A 1 201 ? 3.096 -11.623 -12.040 1.00 93.62 201 MET A CA 1
ATOM 1592 C C . MET A 1 201 ? 3.663 -11.236 -10.673 1.00 93.62 201 MET A C 1
ATOM 1594 O O . MET A 1 201 ? 3.332 -11.874 -9.674 1.00 93.62 201 MET A O 1
ATOM 1598 N N . VAL A 1 202 ? 4.468 -10.170 -10.611 1.00 94.94 202 VAL A N 1
ATOM 1599 C CA . VAL A 1 202 ? 5.037 -9.668 -9.352 1.00 94.94 202 VAL A CA 1
ATOM 1600 C C . VAL A 1 202 ? 3.924 -9.286 -8.371 1.00 94.94 202 VAL A C 1
ATOM 1602 O O . VAL A 1 202 ? 3.956 -9.692 -7.209 1.00 94.94 202 VAL A O 1
ATOM 1605 N N . SER A 1 203 ? 2.917 -8.538 -8.832 1.00 94.38 203 SER A N 1
ATOM 1606 C CA . SER A 1 203 ? 1.801 -8.112 -7.982 1.00 94.38 203 SER A CA 1
ATOM 1607 C C . SER A 1 203 ? 0.970 -9.290 -7.480 1.00 94.38 203 SER A C 1
ATOM 1609 O O . SER A 1 203 ? 0.661 -9.338 -6.295 1.00 94.38 203 SER A O 1
ATOM 1611 N N . VAL A 1 204 ? 0.674 -10.287 -8.314 1.00 94.31 204 VAL A N 1
ATOM 1612 C CA . VAL A 1 204 ? -0.044 -11.493 -7.885 1.00 94.31 204 VAL A CA 1
ATOM 1613 C C . VAL A 1 204 ? 0.777 -12.264 -6.855 1.00 94.31 204 VAL A C 1
ATOM 1615 O O . VAL A 1 204 ? 0.260 -12.577 -5.788 1.00 94.31 204 VAL A O 1
ATOM 1618 N N . ILE A 1 205 ? 2.058 -12.525 -7.116 1.00 94.38 205 ILE A N 1
ATOM 1619 C CA . ILE A 1 205 ? 2.897 -13.336 -6.222 1.00 94.38 205 ILE A CA 1
ATOM 1620 C C . ILE A 1 205 ? 3.101 -12.664 -4.859 1.00 94.38 205 ILE A C 1
ATOM 1622 O O . ILE A 1 205 ? 3.171 -13.365 -3.852 1.00 94.38 205 ILE A O 1
ATOM 1626 N N . LEU A 1 206 ? 3.159 -11.330 -4.795 1.00 93.69 206 LEU A N 1
ATOM 1627 C CA . LEU A 1 206 ? 3.378 -10.611 -3.536 1.00 93.69 206 LEU A CA 1
ATOM 1628 C C . LEU A 1 206 ? 2.094 -10.184 -2.824 1.00 93.69 206 LEU A C 1
ATOM 1630 O O . LEU A 1 206 ? 2.044 -10.226 -1.598 1.00 93.69 206 LEU A O 1
ATOM 1634 N N . LEU A 1 207 ? 1.050 -9.780 -3.549 1.00 92.50 207 LEU A N 1
ATOM 1635 C CA . LEU A 1 207 ? -0.191 -9.298 -2.937 1.00 92.50 207 LEU A CA 1
ATOM 1636 C C . LEU A 1 207 ? -1.131 -10.450 -2.584 1.00 92.50 207 LEU A C 1
ATOM 1638 O O . LEU A 1 207 ? -1.759 -10.418 -1.528 1.00 92.50 207 LEU A O 1
ATOM 1642 N N . LEU A 1 208 ? -1.230 -11.484 -3.425 1.00 91.50 208 LEU A N 1
ATOM 1643 C CA . LEU A 1 208 ? -2.202 -12.563 -3.231 1.00 91.50 208 LEU A CA 1
ATOM 1644 C C . LEU A 1 208 ? -1.966 -13.340 -1.925 1.00 91.50 208 LEU A C 1
ATOM 1646 O O . LEU A 1 208 ? -2.931 -13.495 -1.176 1.00 91.50 208 LEU A O 1
ATOM 1650 N N . PRO A 1 209 ? -0.741 -13.783 -1.571 1.00 90.44 209 PRO A N 1
ATOM 1651 C CA . PRO A 1 209 ? -0.525 -14.508 -0.318 1.00 90.44 209 PRO A CA 1
ATOM 1652 C C . PRO A 1 209 ? -0.825 -13.652 0.914 1.00 90.44 209 PRO A C 1
ATOM 1654 O O . PRO A 1 209 ? -1.414 -14.142 1.876 1.00 90.44 209 PRO A O 1
ATOM 1657 N N . VAL A 1 210 ? -0.471 -12.363 0.870 1.00 89.12 210 VAL A N 1
ATOM 1658 C CA . VAL A 1 210 ? -0.755 -11.405 1.949 1.00 89.12 210 VAL A CA 1
ATOM 1659 C C . VAL A 1 210 ? -2.265 -11.243 2.126 1.00 89.12 210 VAL A C 1
ATOM 1661 O O . VAL A 1 210 ? -2.773 -11.327 3.246 1.00 89.12 210 VAL A O 1
ATOM 1664 N N . MET A 1 211 ? -2.993 -11.100 1.017 1.00 87.62 211 MET A N 1
ATOM 1665 C CA . MET A 1 211 ? -4.448 -10.981 1.008 1.00 87.62 211 MET A CA 1
ATOM 1666 C C . MET A 1 211 ? -5.143 -12.246 1.504 1.00 87.62 211 MET A C 1
ATOM 1668 O O . MET A 1 211 ? -6.035 -12.153 2.346 1.00 87.62 211 MET A O 1
ATOM 1672 N N . LEU A 1 212 ? -4.723 -13.422 1.034 1.00 89.38 212 LEU A N 1
ATOM 1673 C CA . LEU A 1 212 ? -5.284 -14.697 1.477 1.00 89.38 212 LEU A CA 1
ATOM 1674 C C . LEU A 1 212 ? -5.033 -14.932 2.962 1.00 89.38 212 LEU A C 1
ATOM 1676 O O . LEU A 1 212 ? -5.963 -15.290 3.678 1.00 89.38 212 LEU A O 1
ATOM 1680 N N . ASN A 1 213 ? -3.811 -14.690 3.439 1.00 88.00 213 ASN A N 1
ATOM 1681 C CA . ASN A 1 213 ? -3.490 -14.827 4.854 1.00 88.00 213 ASN A CA 1
ATOM 1682 C C . ASN A 1 213 ? -4.350 -13.875 5.698 1.00 88.00 213 ASN A C 1
ATOM 1684 O O . ASN A 1 213 ? -4.969 -14.298 6.672 1.00 88.00 213 ASN A O 1
ATOM 1688 N N . ARG A 1 214 ? -4.462 -12.602 5.303 1.00 86.19 214 ARG A N 1
ATOM 1689 C CA . ARG A 1 214 ? -5.295 -11.630 6.021 1.00 86.19 214 ARG A CA 1
ATOM 1690 C C . ARG A 1 214 ? -6.768 -12.026 6.028 1.00 86.19 214 ARG A C 1
ATOM 1692 O O . ARG A 1 214 ? -7.401 -11.965 7.078 1.00 86.19 214 ARG A O 1
ATOM 1699 N N . PHE A 1 215 ? -7.306 -12.436 4.883 1.00 87.06 215 PHE A N 1
ATOM 1700 C CA . PHE A 1 215 ? -8.694 -12.872 4.769 1.00 87.06 215 PHE A CA 1
ATOM 1701 C C . PHE A 1 215 ? -8.959 -14.121 5.616 1.00 87.06 215 PHE A C 1
ATOM 1703 O O . PHE A 1 215 ? -9.943 -14.163 6.348 1.00 87.06 215 PHE A O 1
ATOM 1710 N N . PHE A 1 216 ? -8.042 -15.090 5.594 1.00 88.44 216 PHE A N 1
ATOM 1711 C CA . PHE A 1 216 ? -8.120 -16.297 6.411 1.00 88.44 216 PHE A CA 1
ATOM 1712 C C . PHE A 1 216 ? -8.174 -15.973 7.908 1.00 88.44 216 PHE A C 1
ATOM 1714 O O . PHE A 1 216 ? -9.036 -16.492 8.616 1.00 88.44 216 PHE A O 1
ATOM 1721 N N . TRP A 1 217 ? -7.307 -15.082 8.399 1.00 84.69 217 TRP A N 1
ATOM 1722 C CA . TRP A 1 217 ? -7.325 -14.657 9.804 1.00 84.69 217 TRP A CA 1
ATOM 1723 C C . TRP A 1 217 ? -8.573 -13.849 10.166 1.00 84.69 217 TRP A C 1
ATOM 1725 O O . TRP A 1 217 ? -9.114 -14.025 11.256 1.00 84.69 217 TRP A O 1
ATOM 1735 N N . LEU A 1 218 ? -9.053 -12.997 9.258 1.00 84.94 218 LEU A N 1
ATOM 1736 C CA . LEU A 1 218 ? -10.270 -12.214 9.465 1.00 84.94 218 LEU A CA 1
ATOM 1737 C C . LEU A 1 218 ? -11.520 -13.104 9.569 1.00 84.94 218 LEU A C 1
ATOM 1739 O O . LEU A 1 218 ? -12.398 -12.809 10.377 1.00 84.94 218 LEU A O 1
ATOM 1743 N N . ASP A 1 219 ? -11.590 -14.179 8.782 1.00 86.50 219 ASP A N 1
ATOM 1744 C CA . ASP A 1 219 ? -12.726 -15.109 8.757 1.00 86.50 219 ASP A CA 1
ATOM 1745 C C . ASP A 1 219 ? -12.687 -16.114 9.923 1.00 86.50 219 ASP A C 1
ATOM 1747 O O . ASP A 1 219 ? -13.659 -16.264 10.663 1.00 86.50 219 ASP A O 1
ATOM 1751 N N . THR A 1 220 ? -11.535 -16.754 10.158 1.00 86.31 220 THR A N 1
ATOM 1752 C CA . THR A 1 220 ? -11.385 -17.778 11.211 1.00 86.31 220 THR A CA 1
ATOM 1753 C C . THR A 1 220 ? -11.329 -17.185 12.620 1.00 86.31 220 THR A C 1
ATOM 1755 O O . THR A 1 220 ? -11.920 -17.729 13.558 1.00 86.31 220 THR A O 1
ATOM 1758 N N . HIS A 1 221 ? -10.647 -16.050 12.790 1.00 82.94 221 HIS A N 1
ATOM 1759 C CA . HIS A 1 221 ? -10.415 -15.420 14.087 1.00 82.94 221 HIS A CA 1
ATOM 1760 C C . HIS A 1 221 ? -10.597 -13.894 14.018 1.00 82.94 221 HIS A C 1
ATOM 1762 O O . HIS A 1 221 ? -9.645 -13.143 14.245 1.00 82.94 221 HIS A O 1
ATOM 1768 N N . PRO A 1 222 ? -11.833 -13.401 13.786 1.00 83.06 222 PRO A N 1
ATOM 1769 C CA . PRO A 1 222 ? -12.088 -11.971 13.684 1.00 83.06 222 PRO A CA 1
ATOM 1770 C C . PRO A 1 222 ? -11.717 -11.263 14.985 1.00 83.06 222 PRO A C 1
ATOM 1772 O O . PRO A 1 222 ? -12.197 -11.642 16.069 1.00 83.06 222 PRO A O 1
ATOM 1775 N N . SER A 1 223 ? -10.909 -10.206 14.859 1.00 81.50 223 SER A N 1
ATOM 1776 C CA . SER A 1 223 ? -10.506 -9.351 15.974 1.00 81.50 223 SER A CA 1
ATOM 1777 C C . SER A 1 223 ? -11.729 -8.738 16.658 1.00 81.50 223 SER A C 1
ATOM 1779 O O . SER A 1 223 ? -12.792 -8.554 16.056 1.00 81.50 223 SER A O 1
ATOM 1781 N N . PHE A 1 224 ? -11.596 -8.385 17.938 1.00 78.44 224 PHE A N 1
ATOM 1782 C CA . PHE A 1 224 ? -12.677 -7.740 18.686 1.00 78.44 224 PHE A CA 1
ATOM 1783 C C . PHE A 1 224 ? -13.134 -6.432 18.016 1.00 78.44 224 PHE A C 1
ATOM 1785 O O . PHE A 1 224 ? -14.334 -6.153 17.965 1.00 78.44 224 PHE A O 1
ATOM 1792 N N . ALA A 1 225 ? -12.194 -5.681 17.432 1.00 79.62 225 ALA A N 1
ATOM 1793 C CA . ALA A 1 225 ? -12.488 -4.487 16.643 1.00 79.62 225 ALA A CA 1
ATOM 1794 C C . ALA A 1 225 ? -13.325 -4.814 15.390 1.00 79.62 225 ALA A C 1
ATOM 1796 O O . ALA A 1 225 ? -14.331 -4.156 15.123 1.00 79.62 225 ALA A O 1
ATOM 1797 N N . ASP A 1 226 ? -12.990 -5.884 14.667 1.00 83.31 226 ASP A N 1
ATOM 1798 C CA . ASP A 1 226 ? -13.706 -6.280 13.448 1.00 83.31 226 ASP A CA 1
ATOM 1799 C C . ASP A 1 226 ? -15.134 -6.745 13.738 1.00 83.31 226 ASP A C 1
ATOM 1801 O O . ASP A 1 226 ? -16.077 -6.356 13.044 1.00 83.31 226 ASP A O 1
ATOM 1805 N N . ARG A 1 227 ? -15.336 -7.483 14.835 1.00 84.12 227 ARG A N 1
ATOM 1806 C CA . ARG A 1 227 ? -16.681 -7.870 15.294 1.00 84.12 227 ARG A CA 1
ATOM 1807 C C . ARG A 1 227 ? -17.551 -6.647 15.588 1.00 84.12 227 ARG A C 1
ATOM 1809 O O . ARG A 1 227 ? -18.731 -6.624 15.235 1.00 84.12 227 ARG A O 1
ATOM 1816 N N . LEU A 1 228 ? -16.978 -5.614 16.207 1.00 82.31 228 LEU A N 1
ATOM 1817 C CA . LEU A 1 228 ? -17.689 -4.366 16.491 1.00 82.31 228 LEU A CA 1
ATOM 1818 C C . LEU A 1 228 ? -17.990 -3.564 15.226 1.00 82.31 228 LEU A C 1
ATOM 1820 O O . LEU A 1 228 ? -19.091 -3.025 15.105 1.00 82.31 228 LEU A O 1
ATOM 1824 N N . ARG A 1 229 ? -17.076 -3.542 14.249 1.00 81.81 229 ARG A N 1
ATOM 1825 C CA . ARG A 1 229 ? -17.325 -2.939 12.930 1.00 81.81 229 ARG A CA 1
ATOM 1826 C C . ARG A 1 229 ? -18.500 -3.605 12.218 1.00 81.81 229 ARG A C 1
ATOM 1828 O O . ARG A 1 229 ? -19.382 -2.909 11.711 1.00 81.81 229 ARG A O 1
ATOM 1835 N N . VAL A 1 230 ? -18.543 -4.938 12.197 1.00 83.31 230 VAL A N 1
ATOM 1836 C CA . VAL A 1 230 ? -19.653 -5.697 11.595 1.00 83.31 230 VAL A CA 1
ATOM 1837 C C . VAL A 1 230 ? -20.961 -5.400 12.326 1.00 83.31 230 VAL A C 1
ATOM 1839 O O . VAL A 1 230 ? -21.966 -5.098 11.681 1.00 83.31 230 VAL A O 1
ATOM 1842 N N . ARG A 1 231 ? -20.942 -5.376 13.665 1.00 83.25 231 ARG A N 1
ATOM 1843 C CA . ARG A 1 231 ? -22.115 -5.021 14.474 1.00 83.25 231 ARG A CA 1
ATOM 1844 C C . ARG A 1 231 ? -22.609 -3.599 14.194 1.00 83.25 231 ARG A C 1
ATOM 1846 O O . ARG A 1 231 ? -23.807 -3.425 14.012 1.00 83.25 231 ARG A O 1
ATOM 1853 N N . LYS A 1 232 ? -21.715 -2.607 14.070 1.00 81.19 232 LYS A N 1
ATOM 1854 C CA . LYS A 1 232 ? -22.066 -1.224 13.685 1.00 81.19 232 LYS A CA 1
ATOM 1855 C C . LYS A 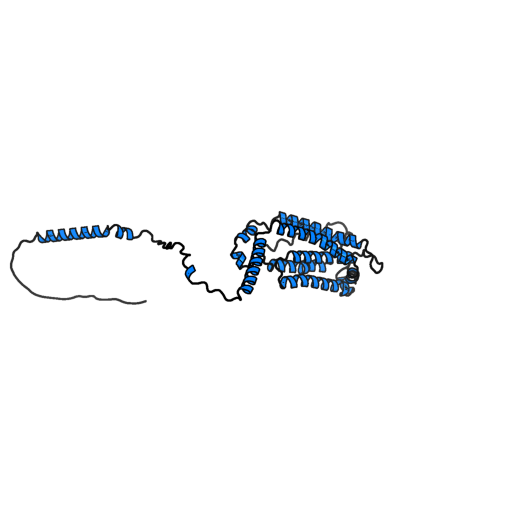1 232 ? -22.724 -1.176 12.305 1.00 81.19 232 LYS A C 1
ATOM 1857 O O . LYS A 1 232 ? -23.733 -0.498 12.125 1.00 81.19 232 LYS A O 1
ATOM 1862 N N . LYS A 1 233 ? -22.178 -1.903 11.321 1.00 82.19 233 LYS A N 1
ATOM 1863 C CA . LYS A 1 233 ? -22.753 -1.974 9.966 1.00 82.19 233 LYS A CA 1
ATOM 1864 C C . LYS A 1 233 ? -24.141 -2.623 9.96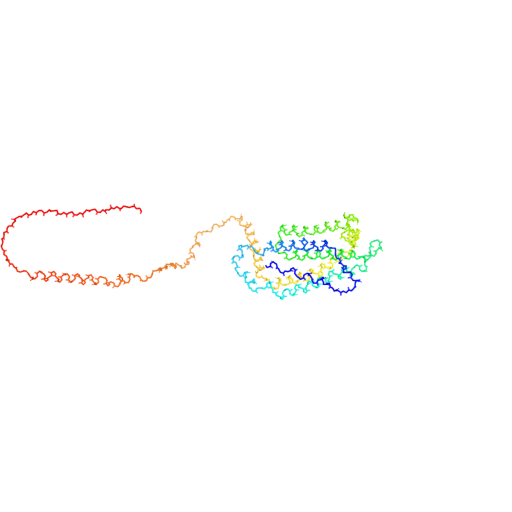6 1.00 82.19 233 LYS A C 1
ATOM 1866 O O . LYS A 1 233 ? -25.020 -2.142 9.255 1.00 82.19 233 LYS A O 1
ATOM 1871 N N . LEU A 1 234 ? -24.343 -3.680 10.753 1.00 82.81 234 LEU A N 1
ATOM 1872 C CA . LEU A 1 234 ? -25.645 -4.332 10.927 1.00 82.81 234 LEU A CA 1
ATOM 1873 C C . LEU A 1 234 ? -26.658 -3.400 11.596 1.00 82.81 234 LEU A C 1
ATOM 1875 O O . LEU A 1 234 ? -27.744 -3.214 11.059 1.00 82.81 234 LEU A O 1
ATOM 1879 N N . ASP A 1 235 ? -26.286 -2.766 12.706 1.00 78.25 235 ASP A N 1
ATOM 1880 C CA . ASP A 1 235 ? -27.165 -1.863 13.456 1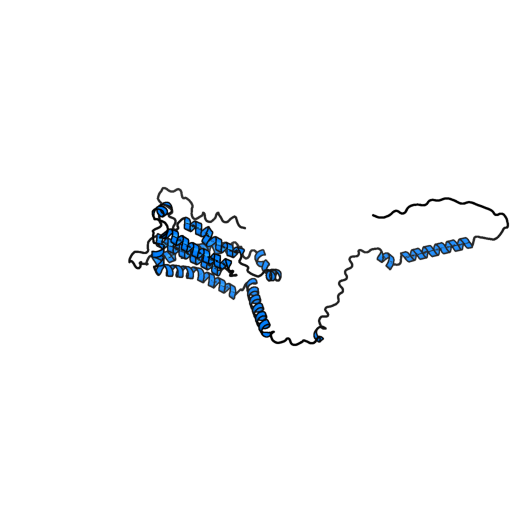.00 78.25 235 ASP A CA 1
ATOM 1881 C C . ASP A 1 235 ? -27.594 -0.666 12.595 1.00 78.25 235 ASP A C 1
ATOM 1883 O O . ASP A 1 235 ? -28.781 -0.385 12.453 1.00 78.25 235 ASP A O 1
ATOM 1887 N N . LYS A 1 236 ? -26.650 -0.054 11.863 1.00 79.19 236 LYS A N 1
ATOM 1888 C CA . LYS A 1 236 ? -26.956 1.012 10.897 1.00 79.19 236 LYS A CA 1
ATOM 1889 C C . LYS A 1 236 ? -27.922 0.547 9.801 1.00 79.19 236 LYS A C 1
ATOM 1891 O O . LYS A 1 236 ? -28.805 1.312 9.413 1.00 79.19 236 LYS A O 1
ATOM 1896 N N . ARG A 1 237 ? -27.777 -0.683 9.288 1.00 74.88 237 ARG A N 1
ATOM 1897 C CA . ARG A 1 237 ? -28.702 -1.250 8.286 1.00 74.88 237 ARG A CA 1
ATOM 1898 C C . ARG A 1 237 ? -30.100 -1.461 8.865 1.00 74.88 237 ARG A C 1
ATOM 1900 O O . ARG A 1 237 ? -31.065 -1.125 8.187 1.00 74.88 237 ARG A O 1
ATOM 1907 N N . VAL A 1 238 ? -30.201 -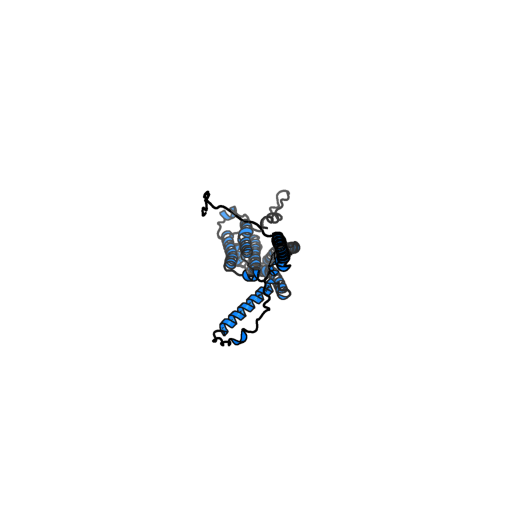1.956 10.098 1.00 74.81 238 VAL A N 1
ATOM 1908 C CA . VAL A 1 238 ? -31.479 -2.165 10.794 1.00 74.81 238 VAL A CA 1
ATOM 1909 C C . VAL A 1 238 ? -32.181 -0.835 11.059 1.00 74.81 238 VAL A C 1
ATOM 1911 O O . VAL A 1 238 ? -33.354 -0.711 10.724 1.00 74.81 238 VAL A O 1
ATOM 1914 N N . THR A 1 239 ? -31.483 0.176 11.582 1.00 72.31 239 THR A N 1
ATOM 1915 C CA . THR A 1 239 ? -32.061 1.514 11.800 1.00 72.31 239 THR A CA 1
ATOM 1916 C C . THR A 1 239 ? -32.516 2.137 10.484 1.00 72.31 239 THR A C 1
ATOM 1918 O O . THR A 1 239 ? -33.659 2.554 10.373 1.00 72.31 239 THR A O 1
ATOM 1921 N N . THR A 1 240 ? -31.693 2.066 9.430 1.00 74.19 240 THR A N 1
ATOM 1922 C CA . THR A 1 240 ? -32.069 2.574 8.096 1.00 74.19 240 THR A CA 1
ATOM 1923 C C . THR A 1 240 ? -33.295 1.853 7.515 1.00 74.19 240 THR A C 1
ATOM 1925 O O . THR A 1 240 ? -34.079 2.457 6.785 1.00 74.19 240 THR A O 1
ATOM 1928 N N . GLN A 1 241 ? -33.461 0.553 7.786 1.00 69.06 241 GLN A N 1
ATOM 1929 C CA . GLN A 1 241 ? -34.659 -0.192 7.387 1.00 69.06 241 GLN A CA 1
ATOM 1930 C C . GLN A 1 241 ? -35.880 0.207 8.222 1.00 69.06 241 GLN A C 1
ATOM 1932 O O . GLN A 1 241 ? -36.941 0.431 7.643 1.00 69.06 241 GLN A O 1
ATOM 1937 N N . ARG A 1 242 ? -35.724 0.373 9.541 1.00 62.91 242 ARG A N 1
ATOM 1938 C CA . ARG A 1 242 ? -36.798 0.848 10.422 1.00 62.91 242 ARG A CA 1
ATOM 1939 C C . ARG A 1 242 ? -37.252 2.255 10.065 1.00 62.91 242 ARG A C 1
ATOM 1941 O O . ARG A 1 242 ? -38.443 2.430 9.902 1.00 62.91 242 ARG A O 1
ATOM 1948 N N . ASP A 1 243 ? -36.355 3.204 9.810 1.00 64.38 243 ASP A N 1
ATOM 1949 C CA . ASP A 1 243 ? -36.722 4.572 9.402 1.00 64.38 243 ASP A CA 1
ATOM 1950 C C . ASP A 1 243 ? -37.510 4.597 8.075 1.00 64.38 243 ASP A C 1
ATOM 1952 O O . ASP A 1 243 ? -38.330 5.485 7.827 1.00 64.38 243 ASP A O 1
ATOM 1956 N N . LYS A 1 244 ? -37.288 3.602 7.201 1.00 62.28 244 LYS A N 1
ATOM 1957 C CA . LYS A 1 244 ? -38.083 3.407 5.978 1.00 62.28 244 LYS A CA 1
ATOM 1958 C C . LYS A 1 244 ? -39.452 2.776 6.258 1.00 62.28 244 LYS A C 1
ATOM 1960 O O . LYS A 1 244 ? -40.408 3.112 5.563 1.00 62.28 244 LYS A O 1
ATOM 1965 N N . GLU A 1 245 ? -39.563 1.896 7.251 1.00 61.09 245 GLU A N 1
ATOM 1966 C CA . GLU A 1 245 ? -40.826 1.276 7.686 1.00 61.09 245 GLU A CA 1
ATOM 1967 C C . GLU A 1 245 ? -41.682 2.183 8.592 1.00 61.09 245 GLU A C 1
ATOM 1969 O O . GLU A 1 245 ? -42.910 2.168 8.496 1.00 61.09 245 GLU A O 1
ATOM 1974 N N . GLU A 1 246 ? -41.053 3.012 9.425 1.00 57.44 246 GLU A N 1
ATOM 1975 C CA . GLU A 1 246 ? -41.654 3.879 10.452 1.00 57.44 246 GLU A CA 1
ATOM 1976 C C . GLU A 1 246 ? -42.261 5.169 9.866 1.00 57.44 246 GLU A C 1
ATOM 1978 O O . GLU A 1 246 ? -42.928 5.930 10.560 1.00 57.44 246 GLU A O 1
ATOM 1983 N N . LYS A 1 247 ? -42.164 5.371 8.541 1.00 56.06 247 LYS A N 1
ATOM 1984 C CA . LYS A 1 247 ? -43.030 6.313 7.803 1.00 56.06 247 LYS A CA 1
ATOM 1985 C C . LYS A 1 247 ? -44.516 5.912 7.797 1.00 56.06 247 LYS A C 1
ATOM 1987 O O . LYS A 1 247 ? -45.340 6.666 7.284 1.00 56.06 247 LYS A O 1
ATOM 1992 N N . LYS A 1 248 ? -44.885 4.754 8.355 1.00 55.22 248 LYS A N 1
ATOM 1993 C CA . LYS A 1 248 ? -46.278 4.413 8.687 1.00 55.22 248 LYS A CA 1
ATOM 1994 C C . LYS A 1 248 ? -46.629 4.993 10.065 1.00 55.22 248 LYS A C 1
ATOM 1996 O O . LYS A 1 248 ? -45.807 4.891 10.971 1.00 55.22 248 LYS A O 1
ATOM 2001 N N . PRO A 1 249 ? -47.820 5.599 10.244 1.00 59.47 249 PRO A N 1
ATOM 2002 C CA . PRO A 1 249 ? -48.129 6.370 11.443 1.00 59.47 249 PRO A CA 1
ATOM 2003 C C . PRO A 1 249 ? -47.962 5.519 12.712 1.00 59.47 249 PRO A C 1
ATOM 2005 O O . PRO A 1 249 ? -48.402 4.364 12.735 1.00 59.47 249 PRO A O 1
ATOM 2008 N N . PRO A 1 250 ? -47.330 6.065 13.766 1.00 60.22 250 PRO A N 1
ATOM 2009 C CA . PRO A 1 250 ? -47.035 5.310 14.969 1.00 60.22 250 PRO A CA 1
ATOM 2010 C C . PRO A 1 250 ? -48.336 4.935 15.678 1.00 60.22 250 PRO A C 1
ATOM 2012 O O . PRO A 1 250 ? -49.158 5.788 16.012 1.00 60.22 250 PRO A O 1
ATOM 2015 N N . PHE A 1 251 ? -48.508 3.640 15.937 1.00 63.19 251 PHE A N 1
ATOM 2016 C CA . PHE A 1 251 ? -49.574 3.138 16.796 1.00 63.19 251 PHE A CA 1
ATOM 2017 C C . PHE A 1 251 ? -49.398 3.756 18.192 1.00 63.19 251 PHE A C 1
ATOM 2019 O O . PHE A 1 251 ? -48.393 3.517 18.869 1.00 63.19 251 PHE A O 1
ATOM 2026 N N . THR A 1 252 ? -50.362 4.568 18.627 1.00 60.56 252 THR A N 1
ATOM 2027 C CA . THR A 1 252 ? -50.359 5.214 19.942 1.00 60.56 252 THR A CA 1
ATOM 2028 C C . THR A 1 252 ? -50.405 4.144 21.028 1.00 60.56 252 THR A C 1
ATOM 2030 O O . THR A 1 252 ? -51.451 3.552 21.295 1.00 60.56 252 THR A O 1
ATOM 2033 N N . ARG A 1 253 ? -49.266 3.851 21.661 1.00 59.72 253 ARG A N 1
ATOM 2034 C CA . ARG A 1 253 ? -49.241 2.953 22.819 1.00 59.72 253 ARG A CA 1
ATOM 2035 C C . ARG A 1 253 ? -49.874 3.663 24.012 1.00 59.72 253 ARG A C 1
ATOM 2037 O O . ARG A 1 253 ? -49.337 4.650 24.512 1.00 59.72 253 ARG A O 1
ATOM 2044 N N . SER A 1 254 ? -51.011 3.137 24.461 1.00 61.28 254 SER A N 1
ATOM 2045 C CA . SER A 1 254 ? -51.728 3.578 25.657 1.00 61.28 254 SER A CA 1
ATOM 2046 C C . SER A 1 254 ? -50.817 3.626 26.885 1.00 61.28 254 SER A C 1
ATOM 2048 O O . SER A 1 254 ? -49.982 2.749 27.102 1.00 61.28 254 SER A O 1
ATOM 2050 N N . ALA A 1 255 ? -51.033 4.635 27.730 1.00 58.81 255 ALA A N 1
ATOM 2051 C CA . ALA A 1 255 ? -50.243 4.990 28.914 1.00 58.81 255 ALA A CA 1
ATOM 2052 C C . ALA A 1 255 ? -50.139 3.908 30.021 1.00 58.81 255 ALA A C 1
ATOM 2054 O O . ALA A 1 255 ? -49.539 4.149 31.069 1.00 58.81 255 ALA A O 1
ATOM 2055 N N . ALA A 1 256 ? -50.695 2.713 29.812 1.00 58.69 256 ALA A N 1
ATOM 2056 C CA . ALA A 1 256 ? -50.791 1.659 30.817 1.00 58.69 256 ALA A CA 1
ATOM 2057 C C . ALA A 1 256 ? -49.460 0.936 31.109 1.00 58.69 256 ALA A C 1
ATOM 2059 O O . ALA A 1 256 ? -49.322 0.322 32.164 1.00 58.69 256 ALA A O 1
ATOM 2060 N N . THR A 1 257 ? -48.449 1.033 30.240 1.00 57.34 257 THR A N 1
ATOM 2061 C CA . THR A 1 257 ? -47.193 0.266 30.381 1.00 57.34 257 THR A CA 1
ATOM 2062 C C . THR A 1 257 ? -46.075 0.978 31.149 1.00 57.34 257 THR A C 1
ATOM 2064 O O . THR A 1 257 ? -45.007 0.404 31.334 1.00 57.34 257 THR A O 1
ATOM 2067 N N . ARG A 1 258 ? -46.288 2.199 31.666 1.00 53.53 258 ARG A N 1
ATOM 2068 C CA . ARG A 1 258 ? -45.261 2.929 32.449 1.00 53.53 258 ARG A CA 1
ATOM 2069 C C . ARG A 1 258 ? -45.168 2.527 33.926 1.00 53.53 258 ARG A C 1
ATOM 2071 O O . ARG A 1 258 ? -44.423 3.151 34.673 1.00 53.53 258 ARG A O 1
ATOM 2078 N N . ARG A 1 259 ? -45.920 1.520 34.383 1.00 53.84 259 ARG A N 1
ATOM 2079 C CA . ARG A 1 259 ? -46.023 1.200 35.819 1.00 53.84 259 ARG A CA 1
ATOM 2080 C C . ARG A 1 259 ? -45.089 0.084 36.310 1.00 53.84 259 ARG A C 1
ATOM 2082 O O . ARG A 1 259 ? -45.081 -0.186 37.505 1.00 53.84 259 ARG A O 1
ATOM 2089 N N . SER A 1 260 ? -44.289 -0.543 35.442 1.00 55.47 260 SER A N 1
ATOM 2090 C CA . SER A 1 260 ? -43.520 -1.749 35.803 1.00 55.47 260 SER A CA 1
ATOM 2091 C C . SER A 1 260 ? -42.019 -1.552 36.050 1.00 55.47 260 SER A C 1
ATOM 2093 O O . SER A 1 260 ? -41.322 -2.536 36.268 1.00 55.47 260 SER A O 1
ATOM 2095 N N . VAL A 1 261 ? -41.497 -0.321 36.079 1.00 58.19 261 VAL A N 1
ATOM 2096 C CA . VAL A 1 261 ? -40.078 -0.073 36.413 1.00 58.19 261 VAL A CA 1
ATOM 2097 C C . VAL A 1 261 ? -39.976 0.667 37.743 1.00 58.19 261 VAL A C 1
ATOM 2099 O O . VAL A 1 261 ? -39.482 1.786 37.831 1.00 58.19 261 VAL A O 1
ATOM 2102 N N . ARG A 1 262 ? -40.479 0.045 38.813 1.00 56.09 262 ARG A N 1
ATOM 2103 C CA . ARG A 1 262 ? -40.180 0.481 40.181 1.00 56.09 262 ARG A CA 1
ATOM 2104 C C . ARG A 1 262 ? -38.967 -0.308 40.670 1.00 56.09 262 ARG A C 1
ATOM 2106 O O . ARG A 1 262 ? -39.100 -1.278 41.406 1.00 56.09 262 ARG A O 1
ATOM 2113 N N . GLY A 1 263 ? -37.783 0.097 40.207 1.00 60.19 263 GLY A N 1
ATOM 2114 C CA . GLY A 1 263 ? -36.531 -0.263 40.871 1.00 60.19 263 GLY A CA 1
ATOM 2115 C C . GLY A 1 263 ? -36.580 0.221 42.322 1.00 60.19 263 GLY A C 1
ATOM 2116 O O . GLY A 1 263 ? -37.202 1.246 42.609 1.00 60.19 263 GLY A O 1
ATOM 2117 N N . SER A 1 264 ? -36.002 -0.551 43.243 1.00 60.41 264 SER A N 1
ATOM 2118 C CA . SER A 1 264 ? -36.070 -0.294 44.683 1.00 60.41 264 SER A CA 1
ATOM 2119 C C . SER A 1 264 ? -35.769 1.171 45.006 1.00 60.41 264 SER A C 1
ATOM 2121 O O . SER A 1 264 ? -34.685 1.665 44.692 1.00 60.41 264 SER A O 1
ATOM 2123 N N . LEU A 1 265 ? -36.702 1.841 45.681 1.00 61.22 265 LEU A N 1
ATOM 2124 C CA . LEU A 1 265 ? -36.488 3.128 46.341 1.00 61.22 265 LEU A CA 1
ATOM 2125 C C . LEU A 1 265 ? -35.548 2.917 47.540 1.00 61.22 265 LEU A C 1
ATOM 2127 O O . LEU A 1 265 ? -35.958 3.001 48.692 1.00 61.22 265 LEU A O 1
ATOM 2131 N N . ARG A 1 266 ? -34.282 2.583 47.278 1.00 60.41 266 ARG A N 1
ATOM 2132 C CA . ARG A 1 266 ? -33.225 2.632 48.283 1.00 60.41 266 ARG A CA 1
ATOM 2133 C C . ARG A 1 266 ? -32.780 4.086 48.343 1.00 60.41 266 ARG A C 1
ATOM 2135 O O . ARG A 1 266 ? -31.997 4.529 47.509 1.00 60.41 266 ARG A O 1
ATOM 2142 N N . SER A 1 267 ? -33.345 4.847 49.276 1.00 66.44 267 SER A N 1
ATOM 2143 C CA . SER A 1 267 ? -32.942 6.230 49.523 1.00 66.44 267 SER A CA 1
ATOM 2144 C C . SER A 1 267 ? -31.454 6.256 49.883 1.00 66.44 267 SER A C 1
ATOM 2146 O O . SER A 1 267 ? -31.069 5.795 50.956 1.00 66.44 267 SER A O 1
ATOM 2148 N N . GLY A 1 268 ? -30.618 6.758 48.973 1.00 71.06 268 GLY A N 1
ATOM 2149 C CA . GLY A 1 268 ? -29.170 6.911 49.139 1.00 71.06 268 GLY A CA 1
ATOM 2150 C C . GLY A 1 268 ? -28.790 8.048 50.089 1.00 71.06 268 GLY A C 1
ATOM 2151 O O . GLY A 1 268 ? -27.946 8.869 49.747 1.00 71.06 268 GLY A O 1
ATOM 2152 N N . TYR A 1 269 ? -29.426 8.128 51.259 1.00 73.19 269 TYR A N 1
ATOM 2153 C CA . TYR A 1 269 ? -29.005 9.044 52.314 1.00 73.19 269 TYR A CA 1
ATOM 2154 C C . TYR A 1 269 ? -27.760 8.472 52.991 1.00 73.19 269 TYR A C 1
ATOM 2156 O O . TYR A 1 269 ? -27.833 7.486 53.722 1.00 73.19 269 TYR A O 1
ATOM 2164 N N . ALA A 1 270 ? -26.614 9.097 52.741 1.00 75.81 270 ALA A N 1
ATOM 2165 C CA . ALA A 1 270 ? -25.381 8.864 53.474 1.00 75.81 270 ALA A CA 1
ATOM 2166 C C . ALA A 1 270 ? -25.072 10.129 54.283 1.00 75.81 270 ALA A C 1
ATOM 2168 O O . ALA A 1 270 ? -24.659 11.144 53.728 1.00 75.81 270 ALA A O 1
ATOM 2169 N N . PHE A 1 271 ? -25.316 10.087 55.594 1.00 73.19 271 PHE A N 1
ATOM 2170 C CA . PHE A 1 271 ? -24.896 11.145 56.511 1.00 73.19 271 PHE A CA 1
ATOM 2171 C C . PHE A 1 271 ? -23.468 10.850 56.973 1.00 73.19 271 PHE A C 1
ATOM 2173 O O . PHE A 1 271 ? -23.245 9.963 57.794 1.00 73.19 271 PHE A O 1
ATOM 2180 N N . SER A 1 272 ? -22.491 11.596 56.461 1.00 76.38 272 SER A N 1
ATOM 2181 C CA . SER A 1 272 ? -21.128 11.608 56.996 1.00 76.38 272 SER A CA 1
ATOM 2182 C C . SER A 1 272 ? -21.037 12.612 58.151 1.00 76.38 272 SER A C 1
ATOM 2184 O O . SER A 1 272 ? -20.392 13.650 58.026 1.00 76.38 272 SER A O 1
ATOM 2186 N N . HIS A 1 273 ? -21.728 12.353 59.262 1.00 73.06 273 HIS A N 1
ATOM 2187 C CA . HIS A 1 273 ? -21.513 13.110 60.498 1.00 73.06 273 HIS A CA 1
ATOM 2188 C C . HIS A 1 273 ? -20.696 12.236 61.455 1.00 73.06 273 HIS A C 1
ATOM 2190 O O . HIS A 1 273 ? -21.100 11.117 61.772 1.00 73.06 273 HIS A O 1
ATOM 2196 N N . SER A 1 274 ? -19.533 12.714 61.901 1.00 70.81 274 SER A N 1
ATOM 2197 C CA . SER A 1 274 ? -18.795 12.087 63.003 1.00 70.81 274 SER A CA 1
ATOM 2198 C C . SER A 1 274 ? -19.653 12.144 64.276 1.00 70.81 274 SER A C 1
ATOM 2200 O O . SER A 1 274 ? -20.482 13.041 64.419 1.00 70.81 274 SER A O 1
ATOM 2202 N N . GLN A 1 275 ? -19.545 11.172 65.189 1.00 66.62 275 GLN A N 1
ATOM 2203 C CA . GLN A 1 275 ? -20.334 11.161 66.433 1.00 66.62 275 GLN A CA 1
ATOM 2204 C C . GLN A 1 275 ? -20.114 12.467 67.223 1.00 66.62 275 GLN A C 1
ATOM 2206 O O . GLN A 1 275 ? -19.111 12.630 67.907 1.00 66.62 275 GLN A O 1
ATOM 2211 N N . GLY A 1 276 ? -21.046 13.413 67.096 1.00 71.62 276 GLY A N 1
ATOM 2212 C CA . GLY A 1 276 ? -21.086 14.655 67.864 1.00 71.62 276 GLY A CA 1
ATOM 2213 C C . GLY A 1 276 ? -22.085 14.568 69.020 1.00 71.62 276 GLY A C 1
ATOM 2214 O O . GLY A 1 276 ? -22.587 13.495 69.354 1.00 71.62 276 GLY A O 1
ATOM 2215 N N . PHE A 1 277 ? -22.440 15.723 69.590 1.00 60.62 277 PHE A N 1
ATOM 2216 C CA . PHE A 1 277 ? -23.301 15.894 70.776 1.00 60.62 277 PHE A CA 1
ATOM 2217 C C . PHE A 1 277 ? -24.693 15.222 70.738 1.00 60.62 277 PHE A C 1
ATOM 2219 O O . PHE A 1 277 ? -25.381 15.206 71.758 1.00 60.62 277 PHE A O 1
ATOM 2226 N N . GLY A 1 278 ? -25.117 14.627 69.618 1.00 69.06 278 GLY A N 1
ATOM 2227 C CA . GLY A 1 278 ? -26.381 13.892 69.510 1.00 69.06 278 GLY A CA 1
ATOM 2228 C C . GLY A 1 278 ? -26.511 12.750 70.522 1.00 69.06 278 GLY A C 1
ATOM 2229 O O . GLY A 1 278 ? -27.596 12.530 71.049 1.00 69.06 278 GLY A O 1
ATOM 2230 N N . ASP A 1 279 ? -25.405 12.093 70.886 1.00 64.19 279 ASP A N 1
ATOM 2231 C CA . ASP A 1 279 ? -25.412 11.026 71.897 1.00 64.19 279 ASP A CA 1
ATOM 2232 C C . ASP A 1 279 ? -25.573 11.580 73.333 1.00 64.19 279 ASP A C 1
ATOM 2234 O O . ASP A 1 279 ? -26.119 10.906 74.205 1.00 64.19 279 ASP A O 1
ATOM 2238 N N . LEU A 1 280 ? -25.179 12.841 73.588 1.00 61.59 280 LEU A N 1
ATOM 2239 C CA . LEU A 1 280 ? -25.461 13.531 74.859 1.00 61.59 280 LEU A CA 1
ATOM 2240 C C . LEU A 1 280 ? -26.938 13.927 74.987 1.00 61.59 280 LEU A C 1
ATOM 2242 O O . LEU A 1 280 ? -27.482 13.891 76.094 1.00 61.59 280 LEU A O 1
ATOM 2246 N N . ILE A 1 281 ? -27.575 14.278 73.869 1.00 62.44 281 ILE A N 1
ATOM 2247 C CA . ILE A 1 281 ? -29.003 14.607 73.809 1.00 62.44 281 ILE A CA 1
ATOM 2248 C C . ILE A 1 281 ? -29.840 13.324 73.928 1.00 62.44 281 ILE A C 1
ATOM 2250 O O . ILE A 1 281 ? -30.738 13.258 74.765 1.00 62.44 281 ILE A O 1
ATOM 2254 N N . LEU A 1 282 ? -29.495 12.272 73.176 1.00 65.19 282 LEU A N 1
ATOM 2255 C CA . LEU A 1 282 ? -30.195 10.980 73.185 1.00 65.19 282 LEU A CA 1
ATOM 2256 C C . LEU A 1 282 ? -30.059 10.233 74.518 1.00 65.19 282 LEU A C 1
ATOM 2258 O O . LEU A 1 282 ? -31.029 9.645 74.989 1.00 65.19 282 LEU A O 1
ATOM 2262 N N . LYS A 1 283 ? -28.890 10.274 75.175 1.00 64.81 283 LYS A N 1
ATOM 2263 C CA . LYS A 1 283 ? -28.693 9.621 76.485 1.00 64.81 283 LYS A CA 1
ATOM 2264 C C . LYS A 1 283 ? -29.331 10.380 77.652 1.00 64.81 283 LYS A C 1
ATOM 2266 O O . LYS A 1 283 ? -29.232 9.915 78.787 1.00 64.81 283 LYS A O 1
ATOM 2271 N N . GLY A 1 284 ? -29.933 11.552 77.419 1.00 59.94 284 GLY A N 1
ATOM 2272 C CA . GLY A 1 284 ? -30.649 12.330 78.438 1.00 59.94 284 GLY A CA 1
ATOM 2273 C C . GLY A 1 284 ? -29.803 12.746 79.652 1.00 59.94 284 GLY A C 1
ATOM 2274 O O . GLY A 1 284 ? -30.343 13.186 80.668 1.00 59.94 284 GLY A O 1
ATOM 2275 N N . LYS A 1 285 ? -28.470 12.613 79.576 1.00 60.16 285 LYS A N 1
ATOM 2276 C CA . LYS A 1 285 ? -27.554 12.896 80.694 1.00 60.16 285 LYS A CA 1
ATOM 2277 C C . LYS A 1 285 ? -27.576 14.373 81.088 1.00 60.16 285 LYS A C 1
ATOM 2279 O O . LYS A 1 285 ? -27.403 14.683 82.262 1.00 60.16 285 LYS A O 1
ATOM 2284 N N . LEU A 1 286 ? -27.852 15.264 80.132 1.00 58.97 286 LEU A N 1
ATOM 2285 C CA . LEU A 1 286 ? -28.004 16.694 80.397 1.00 58.97 286 LEU A CA 1
ATOM 2286 C C . LEU A 1 286 ? -29.230 16.977 81.287 1.00 58.97 286 LEU A C 1
ATOM 2288 O O . LEU A 1 286 ? -29.129 17.738 82.243 1.00 58.97 286 LEU A O 1
ATOM 2292 N N . PHE A 1 287 ? -30.356 16.298 81.042 1.00 63.44 287 PHE A N 1
ATOM 2293 C CA . PHE A 1 287 ? -31.597 16.497 81.801 1.00 63.44 287 PHE A CA 1
ATOM 2294 C C . PHE A 1 287 ? -31.514 15.958 83.232 1.00 63.44 287 PHE A C 1
ATOM 2296 O O . PHE A 1 287 ? -32.008 16.604 84.150 1.00 63.44 287 PHE A O 1
ATOM 2303 N N . LYS A 1 288 ? -30.815 14.835 83.462 1.00 61.19 288 LYS A N 1
ATOM 2304 C CA . LYS A 1 288 ? -30.571 14.334 84.830 1.00 61.19 288 LYS A CA 1
ATOM 2305 C C . LYS A 1 288 ? -29.770 15.318 85.685 1.00 61.19 288 LYS A C 1
ATOM 2307 O O . LYS A 1 288 ? -30.083 15.481 86.862 1.00 61.19 288 LYS A O 1
ATOM 2312 N N . ASN A 1 289 ? -28.781 15.992 85.097 1.00 61.69 289 ASN A N 1
ATOM 2313 C CA . ASN A 1 289 ? -28.007 17.012 85.806 1.00 61.69 289 ASN A CA 1
ATOM 2314 C C . ASN A 1 289 ? -28.850 18.263 86.104 1.00 61.69 289 ASN A C 1
ATOM 2316 O O . ASN A 1 289 ? -28.711 18.841 87.179 1.00 61.69 289 ASN A O 1
ATOM 2320 N N . VAL A 1 290 ? -29.757 18.655 85.202 1.00 68.06 290 VAL A N 1
ATOM 2321 C CA . VAL A 1 290 ? -30.692 19.773 85.432 1.00 68.06 290 VAL A CA 1
ATOM 2322 C C . VAL A 1 290 ? -31.704 19.439 86.535 1.00 68.06 290 VAL A C 1
ATOM 2324 O O . VAL A 1 290 ? -31.918 20.263 87.421 1.00 68.06 290 VAL A O 1
ATOM 2327 N N . GLU A 1 291 ? -32.256 18.223 86.561 1.00 65.81 291 GLU A N 1
ATOM 2328 C CA . GLU A 1 291 ? -33.183 17.770 87.611 1.00 65.81 291 GLU A CA 1
ATOM 2329 C C . GLU A 1 291 ? -32.486 17.673 88.982 1.00 65.81 291 GLU A C 1
ATOM 2331 O O . GLU A 1 291 ? -33.022 18.099 90.007 1.00 65.81 291 GLU A O 1
ATOM 2336 N N . GLN A 1 292 ? -31.238 17.187 89.013 1.00 68.62 292 GLN A N 1
ATOM 2337 C CA . GLN A 1 292 ? -30.423 17.194 90.231 1.00 68.62 292 GLN A CA 1
ATOM 2338 C C . GLN A 1 292 ? -30.142 18.616 90.724 1.00 68.62 292 GLN A C 1
ATOM 2340 O O . GLN A 1 292 ? -30.280 18.875 91.918 1.00 68.62 292 GLN A O 1
ATOM 2345 N N . MET A 1 293 ? -29.808 19.552 89.833 1.00 66.56 293 MET A N 1
ATOM 2346 C CA . MET A 1 293 ? -29.603 20.960 90.194 1.00 66.56 293 MET A CA 1
ATOM 2347 C C . MET A 1 293 ? -30.895 21.618 90.695 1.00 66.56 293 MET A C 1
ATOM 2349 O O . MET A 1 293 ? -30.865 22.346 91.687 1.00 66.56 293 MET A O 1
ATOM 2353 N N . ARG A 1 294 ? -32.039 21.311 90.072 1.00 68.94 294 ARG A N 1
ATOM 2354 C CA . ARG A 1 294 ? -33.360 21.792 90.494 1.00 68.94 294 ARG A CA 1
ATOM 2355 C C . ARG A 1 294 ? -33.746 21.259 91.874 1.00 68.94 294 ARG A C 1
ATOM 2357 O O . ARG A 1 294 ? -34.062 22.051 92.756 1.00 68.94 294 ARG A O 1
ATOM 2364 N N . SER A 1 295 ? -33.604 19.953 92.108 1.00 65.56 295 SER A N 1
ATOM 2365 C CA . SER A 1 295 ? -33.864 19.340 93.420 1.00 65.56 295 SER A CA 1
ATOM 2366 C C . SER A 1 295 ? -32.923 19.863 94.517 1.00 65.56 295 SER A C 1
ATOM 2368 O O . SER A 1 295 ? -33.321 20.000 95.675 1.00 65.56 295 SER A O 1
ATOM 2370 N N . LYS A 1 296 ? -31.677 20.213 94.164 1.00 67.75 296 LYS A N 1
ATOM 2371 C CA . LYS A 1 296 ? -30.712 20.826 95.085 1.00 67.75 296 LYS A CA 1
ATOM 2372 C C . LYS A 1 296 ? -31.112 22.261 95.443 1.00 67.75 296 LYS A C 1
ATOM 2374 O O . LYS A 1 296 ? -31.069 22.609 96.621 1.00 67.75 296 LYS A O 1
ATOM 2379 N N . ASN A 1 297 ? -31.572 23.053 94.473 1.00 65.56 297 ASN A N 1
ATOM 2380 C CA . ASN A 1 297 ? -32.104 24.400 94.714 1.00 65.56 297 ASN A CA 1
ATOM 2381 C C . ASN A 1 297 ? -33.405 24.388 95.534 1.00 65.56 297 ASN A C 1
ATOM 2383 O O . ASN A 1 297 ? -33.563 25.218 96.426 1.00 65.56 297 ASN A O 1
ATOM 2387 N N . GLU A 1 298 ? -34.305 23.431 95.297 1.00 64.44 298 GLU A N 1
ATOM 2388 C CA . GLU A 1 298 ? -35.544 23.265 96.075 1.00 64.44 298 GLU A CA 1
ATOM 2389 C C . GLU A 1 298 ? -35.268 22.801 97.518 1.00 64.44 298 GLU A C 1
ATOM 2391 O O . GLU A 1 298 ? -35.914 23.254 98.466 1.00 64.44 298 GLU A O 1
ATOM 2396 N N . ARG A 1 299 ? -34.239 21.969 97.738 1.00 61.03 299 ARG A N 1
ATOM 2397 C CA . ARG A 1 299 ? -33.761 21.663 99.097 1.00 61.03 299 ARG A CA 1
ATOM 2398 C C . ARG A 1 299 ? -33.179 22.897 99.781 1.00 61.03 299 ARG A C 1
ATOM 2400 O O . ARG A 1 299 ? -33.519 23.144 100.936 1.00 61.03 299 ARG A O 1
ATOM 2407 N N . GLN A 1 300 ? -32.370 23.692 99.078 1.00 59.75 300 GLN A N 1
ATOM 2408 C CA . GLN A 1 300 ? -31.772 24.918 99.617 1.00 59.75 300 GLN A CA 1
ATOM 2409 C C . GLN A 1 300 ? -32.841 25.956 100.016 1.00 59.75 300 GLN A C 1
ATOM 2411 O O . GLN A 1 300 ? -32.723 26.578 101.072 1.00 59.75 300 GLN A O 1
ATOM 2416 N N . SER A 1 301 ? -33.908 26.115 99.221 1.00 58.12 301 SER A N 1
ATOM 2417 C CA . SER A 1 301 ? -35.023 27.019 99.541 1.00 58.12 301 SER A CA 1
ATOM 2418 C C . SER A 1 301 ? -35.887 26.501 100.695 1.00 58.12 301 SER A C 1
ATOM 2420 O O . SER A 1 301 ? -36.269 27.281 101.566 1.00 58.12 301 SER A O 1
ATOM 2422 N N . SER A 1 302 ? -36.122 25.185 100.783 1.00 57.59 302 SER A N 1
ATOM 2423 C CA . SER A 1 302 ? -36.859 24.591 101.909 1.00 57.59 302 SER A CA 1
ATOM 2424 C C . SER A 1 302 ? -36.123 24.719 103.250 1.00 57.59 302 SER A C 1
ATOM 2426 O O . SER A 1 302 ? -36.759 24.912 104.285 1.00 57.59 302 SER A O 1
ATOM 2428 N N . ILE A 1 303 ? -34.784 24.656 103.238 1.00 59.59 303 ILE A N 1
ATOM 2429 C CA . ILE A 1 303 ? -33.947 24.846 104.431 1.00 59.59 303 ILE A CA 1
ATOM 2430 C C . ILE A 1 303 ? -33.961 26.321 104.848 1.00 59.59 303 ILE A C 1
ATOM 2432 O O . ILE A 1 303 ? -34.108 26.615 106.031 1.00 59.59 303 ILE A O 1
ATOM 2436 N N . ARG A 1 304 ? -33.897 27.252 103.884 1.00 56.00 304 ARG A N 1
ATOM 2437 C CA . ARG A 1 304 ? -33.988 28.698 104.144 1.00 56.00 304 ARG A CA 1
ATOM 2438 C C . ARG A 1 304 ? -35.329 29.097 104.773 1.00 56.00 304 ARG A C 1
ATOM 2440 O O . ARG A 1 304 ? -35.339 29.911 105.686 1.00 56.00 304 ARG A O 1
ATOM 2447 N N . ASN A 1 305 ? -36.432 28.474 104.351 1.00 54.50 305 ASN A N 1
ATOM 2448 C CA . ASN A 1 305 ? -37.772 28.746 104.889 1.00 54.50 305 ASN A CA 1
ATOM 2449 C C . ASN A 1 305 ? -38.042 28.113 106.269 1.00 54.50 305 ASN A C 1
ATOM 2451 O O . ASN A 1 305 ? -39.004 28.495 106.926 1.00 54.50 305 ASN A O 1
ATOM 2455 N N . ARG A 1 306 ? -37.221 27.159 106.732 1.00 54.78 306 ARG A N 1
ATOM 2456 C CA . ARG A 1 306 ? -37.340 26.571 108.083 1.00 54.78 306 ARG A CA 1
ATOM 2457 C C . ARG A 1 306 ? -36.566 27.336 109.164 1.00 54.78 306 ARG A C 1
ATOM 2459 O O . ARG A 1 306 ? -36.697 26.995 110.334 1.00 54.78 306 ARG A O 1
ATOM 2466 N N . LEU A 1 307 ? -35.765 28.336 108.793 1.00 52.72 307 LEU A N 1
ATOM 2467 C CA . LEU A 1 307 ? -34.815 29.021 109.681 1.00 52.72 307 LEU A CA 1
ATOM 2468 C C . LEU A 1 307 ? -35.188 30.477 110.017 1.00 52.72 307 LEU A C 1
ATOM 2470 O O . LEU A 1 307 ? -34.316 31.257 110.384 1.00 52.72 307 LEU A O 1
ATOM 2474 N N . SER A 1 308 ? -36.468 30.852 109.964 1.00 45.22 308 SER A N 1
ATOM 2475 C CA . SER A 1 308 ? -36.922 32.165 110.452 1.00 45.22 308 SER A CA 1
ATOM 2476 C C . SER A 1 308 ? -38.071 32.046 111.463 1.00 45.22 308 SER A C 1
ATOM 2478 O O . SER A 1 308 ? -39.184 31.704 111.054 1.00 45.22 308 SER A O 1
ATOM 2480 N N . PRO A 1 309 ? -37.854 32.353 112.757 1.00 44.38 309 PRO A N 1
ATOM 2481 C CA . PRO A 1 309 ? -38.921 32.722 113.677 1.00 44.38 309 PRO A CA 1
ATOM 2482 C C . PRO A 1 309 ? -39.175 34.246 113.670 1.00 44.38 309 PRO A C 1
ATOM 2484 O O . PRO A 1 309 ? -38.346 35.032 113.219 1.00 44.38 309 PRO A O 1
ATOM 2487 N N . LEU A 1 310 ? -40.372 34.611 114.136 1.00 38.34 310 LEU A N 1
ATOM 2488 C CA . LEU A 1 310 ? -40.972 35.950 114.242 1.00 38.34 310 LEU A CA 1
ATOM 2489 C C . LEU A 1 310 ? -40.303 36.872 115.291 1.00 38.34 310 LEU A C 1
ATOM 2491 O O . LEU A 1 310 ? -39.514 36.402 116.105 1.00 38.34 310 LEU A O 1
ATOM 2495 N N . ASN A 1 311 ? -40.762 38.137 115.301 1.00 32.28 311 ASN A N 1
ATOM 2496 C CA . ASN A 1 311 ? -40.391 39.333 116.094 1.00 32.28 311 ASN A CA 1
ATOM 2497 C C . ASN A 1 311 ? -39.190 40.132 115.537 1.00 32.28 311 ASN A C 1
ATOM 2499 O O . ASN A 1 311 ? -38.199 39.553 115.128 1.00 32.28 311 ASN A O 1
ATOM 2503 N N . GLU A 1 312 ? -39.189 41.466 115.441 1.00 32.25 312 GLU A N 1
ATOM 2504 C CA . GLU A 1 312 ? -39.972 42.496 116.129 1.00 32.25 312 GLU A CA 1
ATOM 2505 C C . GLU A 1 312 ? -39.969 43.830 115.345 1.00 32.25 312 GLU A C 1
ATOM 2507 O O . GLU A 1 312 ? -39.134 44.093 114.484 1.00 32.25 312 GLU A O 1
ATOM 2512 N N . THR A 1 313 ? -40.961 44.642 115.691 1.00 31.59 313 THR A N 1
ATOM 2513 C CA . THR A 1 313 ? -41.163 46.094 115.562 1.00 31.59 313 THR A CA 1
ATOM 2514 C C . THR A 1 313 ? -40.059 47.044 115.060 1.00 31.59 313 THR A C 1
ATOM 2516 O O . THR A 1 313 ? -38.968 47.145 115.606 1.00 31.59 313 THR A O 1
ATOM 2519 N N . SER A 1 314 ? -40.559 47.979 114.241 1.00 29.95 314 SER A N 1
ATOM 2520 C CA . SER A 1 314 ? -40.325 49.434 114.255 1.00 29.95 314 SER A CA 1
ATOM 2521 C C . SER A 1 314 ? -39.190 50.057 113.427 1.00 29.95 314 SER A C 1
ATOM 2523 O O . SER A 1 314 ? -38.012 49.775 113.587 1.00 29.95 314 SER A O 1
ATOM 2525 N N . MET A 1 315 ? -39.646 51.074 112.685 1.00 29.77 315 MET A N 1
ATOM 2526 C CA . MET A 1 315 ? -39.042 52.391 112.473 1.00 29.77 315 MET A CA 1
ATOM 2527 C C . MET A 1 315 ? -38.202 52.670 111.206 1.00 29.77 315 MET A C 1
ATOM 2529 O O . MET A 1 315 ? -37.138 52.114 110.981 1.00 29.77 315 MET A O 1
ATOM 2533 N N . VAL A 1 316 ? -38.696 53.700 110.492 1.00 32.09 316 VAL A N 1
ATOM 2534 C CA . VAL A 1 316 ? -37.974 54.723 109.707 1.00 32.09 316 VA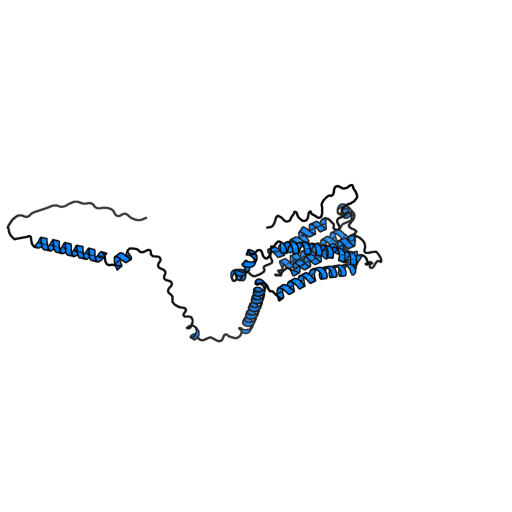L A CA 1
ATOM 2535 C C . VAL A 1 316 ? -37.653 54.398 108.234 1.00 32.09 316 VAL A C 1
ATOM 2537 O O . VAL A 1 316 ? -36.645 53.799 107.885 1.00 32.09 316 VAL A O 1
ATOM 2540 N N . THR A 1 317 ? -38.499 54.924 107.340 1.00 36.16 317 THR A N 1
ATOM 2541 C CA . THR A 1 317 ? -38.096 55.524 106.044 1.00 36.16 317 THR A CA 1
ATOM 2542 C C . THR A 1 317 ? -37.283 56.809 106.308 1.00 36.16 317 THR A C 1
ATOM 2544 O O . THR A 1 317 ? -37.578 57.412 107.341 1.00 36.16 317 THR A O 1
ATOM 2547 N N . PRO A 1 318 ? -36.424 57.364 105.411 1.00 46.06 318 PRO A N 1
ATOM 2548 C CA . PRO A 1 318 ? -36.637 57.376 103.952 1.00 46.06 318 PRO A CA 1
ATOM 2549 C C . PRO A 1 318 ? -35.361 57.491 103.059 1.00 46.06 318 PRO A C 1
ATOM 2551 O O . PRO A 1 318 ? -34.249 57.551 103.568 1.00 46.06 318 PRO A O 1
ATOM 2554 N N . MET A 1 319 ? -35.579 57.667 101.736 1.00 29.41 319 MET A N 1
ATOM 2555 C CA . MET A 1 319 ? -34.686 58.339 100.750 1.00 29.41 319 MET A CA 1
ATOM 2556 C C . MET A 1 319 ? -33.354 57.610 100.427 1.00 29.41 319 MET A C 1
ATOM 2558 O O . MET A 1 319 ? -32.838 56.868 101.240 1.00 29.41 319 MET A O 1
ATOM 2562 N N . SER A 1 320 ? -32.656 57.746 99.297 1.00 29.61 320 SER A N 1
ATOM 2563 C CA . SER A 1 320 ? -32.732 58.509 98.044 1.00 29.61 320 SER A CA 1
ATOM 2564 C C . SER A 1 320 ? -31.517 58.062 97.188 1.00 29.61 320 SER A C 1
ATOM 2566 O O . SER A 1 320 ? -30.562 57.514 97.735 1.00 29.61 320 SER A O 1
ATOM 2568 N N . ASN A 1 321 ? -31.539 58.392 95.891 1.00 32.44 321 ASN A N 1
ATOM 2569 C CA . ASN A 1 321 ? -30.428 58.447 94.926 1.00 32.44 321 ASN A CA 1
ATOM 2570 C C . ASN A 1 321 ? -29.906 57.114 94.356 1.00 32.44 321 ASN A C 1
ATOM 2572 O O . ASN A 1 321 ? -29.424 56.253 95.077 1.00 32.44 321 ASN A O 1
ATOM 2576 N N . SER A 1 322 ? -30.092 56.805 93.068 1.00 32.91 322 SER A N 1
ATOM 2577 C CA . SER A 1 322 ? -29.730 57.507 91.815 1.00 32.91 322 SER A CA 1
ATOM 2578 C C . SER A 1 322 ? -28.275 57.290 91.394 1.00 32.91 322 SER A C 1
ATOM 2580 O O . SER A 1 322 ? -27.364 57.680 92.120 1.00 32.91 322 SER A O 1
ATOM 2582 N N . ASN A 1 323 ? -28.140 56.865 90.131 1.00 34.12 323 ASN A N 1
ATOM 2583 C CA . ASN A 1 323 ? -26.982 57.020 89.241 1.00 34.12 323 ASN A CA 1
ATOM 2584 C C . ASN A 1 323 ? -25.839 56.027 89.534 1.00 34.12 323 ASN A C 1
ATOM 2586 O O . ASN A 1 323 ? -25.569 55.705 90.680 1.00 34.12 323 ASN A O 1
ATOM 2590 N N . THR A 1 324 ? -25.164 55.426 88.561 1.00 41.38 324 THR A N 1
ATOM 2591 C CA . THR A 1 324 ? -24.768 55.848 87.206 1.00 41.38 324 THR A CA 1
ATOM 2592 C C . THR A 1 324 ? -24.549 54.578 86.356 1.00 41.38 324 THR A C 1
ATOM 2594 O O . THR A 1 324 ? -24.199 53.535 86.899 1.00 41.38 324 THR A O 1
ATOM 2597 N N . GLU A 1 325 ? -25.020 54.548 85.101 1.00 36.81 325 GLU A N 1
ATOM 2598 C CA . GLU A 1 325 ? -24.231 54.691 83.847 1.00 36.81 325 GLU A CA 1
ATOM 2599 C C . GLU A 1 325 ? -23.145 53.602 83.658 1.00 36.81 325 GLU A C 1
ATOM 2601 O O . GLU A 1 325 ? -22.456 53.232 84.596 1.00 36.81 325 GLU A O 1
ATOM 2606 N N . ILE A 1 326 ? -22.911 52.985 82.497 1.00 44.75 326 ILE A N 1
ATOM 2607 C CA . ILE A 1 326 ? -22.616 53.495 81.141 1.00 44.75 326 ILE A CA 1
ATOM 2608 C C . ILE A 1 326 ? -22.816 52.259 80.219 1.00 44.75 326 ILE A C 1
ATOM 2610 O O . ILE A 1 326 ? -22.296 51.192 80.527 1.00 44.75 326 ILE A O 1
ATOM 2614 N N . MET A 1 327 ? -23.745 52.196 79.258 1.00 34.47 327 MET A N 1
ATOM 2615 C CA . MET A 1 327 ? -23.822 52.846 77.937 1.00 34.47 327 MET A CA 1
ATOM 2616 C C . MET A 1 327 ? -22.698 52.456 76.951 1.00 34.47 327 MET A C 1
ATOM 2618 O O . MET A 1 327 ? -21.526 52.519 77.284 1.00 34.47 327 MET A O 1
ATOM 2622 N N . PHE A 1 328 ? -23.105 52.168 75.704 1.00 35.62 328 PHE A N 1
ATOM 2623 C CA . PHE A 1 328 ? -22.304 52.137 74.465 1.00 35.62 328 PHE A CA 1
ATOM 2624 C C . PHE A 1 328 ? -21.399 50.907 74.222 1.00 35.62 328 PHE A C 1
ATOM 2626 O O . PHE A 1 328 ? -20.713 50.440 75.113 1.00 35.62 328 PHE A O 1
ATOM 2633 N N . LEU A 1 329 ? -21.322 50.299 73.032 1.00 39.38 329 LEU A N 1
ATOM 2634 C CA . LEU A 1 329 ? -21.744 50.684 71.679 1.00 39.38 329 LEU A CA 1
ATOM 2635 C C . LEU A 1 329 ? -21.965 49.417 70.833 1.00 39.38 329 LEU A C 1
ATOM 2637 O O . LEU A 1 329 ? -21.124 48.520 70.807 1.00 39.38 329 LEU A O 1
ATOM 2641 N N . ALA A 1 330 ? -23.057 49.399 70.074 1.00 40.53 330 ALA A N 1
ATOM 2642 C CA . ALA A 1 330 ? -23.140 48.655 68.826 1.00 40.53 330 ALA A CA 1
ATOM 2643 C C . ALA A 1 330 ? -22.481 49.488 67.716 1.00 40.53 330 ALA A C 1
ATOM 2645 O O . ALA A 1 330 ? -22.804 50.666 67.587 1.00 40.53 330 ALA A O 1
ATOM 2646 N N . GLN A 1 331 ? -21.634 48.883 66.882 1.00 38.25 331 GLN A N 1
ATOM 2647 C CA . GLN A 1 331 ? -21.403 49.346 65.508 1.00 38.25 331 GLN A CA 1
ATOM 2648 C C . GLN A 1 331 ? -20.840 48.167 64.686 1.00 38.25 331 GLN A C 1
ATOM 2650 O O . GLN A 1 331 ? -19.810 47.614 65.047 1.00 38.25 331 GLN A O 1
ATOM 2655 N N . ASN A 1 332 ? -21.626 47.525 63.820 1.00 34.66 332 ASN A N 1
ATOM 2656 C CA . ASN A 1 332 ? -22.006 47.882 62.442 1.00 34.66 332 ASN A CA 1
ATOM 2657 C C . ASN A 1 332 ? -20.995 47.361 61.397 1.00 34.66 332 ASN A C 1
ATOM 2659 O O . ASN A 1 332 ? -19.856 47.804 61.367 1.00 34.66 332 ASN A O 1
ATOM 2663 N N . ILE A 1 333 ? -21.477 46.434 60.561 1.00 41.69 333 ILE A N 1
ATOM 2664 C CA . ILE A 1 333 ? -21.289 46.327 59.100 1.00 41.69 333 ILE A CA 1
ATOM 2665 C C . ILE A 1 333 ? -19.895 46.693 58.546 1.00 41.69 333 ILE A C 1
ATOM 2667 O O . ILE A 1 333 ? -19.599 47.866 58.323 1.00 41.69 333 ILE A O 1
ATOM 2671 N N . ASN A 1 334 ? -19.103 45.669 58.211 1.00 38.56 334 ASN A N 1
ATOM 2672 C CA . ASN A 1 334 ? -18.775 45.269 56.830 1.00 38.56 334 ASN A CA 1
ATOM 2673 C C . ASN A 1 334 ? -18.123 43.883 56.814 1.00 38.56 334 ASN A C 1
ATOM 2675 O O . ASN A 1 334 ? -17.286 43.627 57.709 1.00 38.56 334 ASN A O 1
#

InterPro domains:
  IPR023298 P-type ATPase, transmembrane domain superfamily [SSF81665] (27-217)
  IPR032630 P-type ATPase, C-terminal [PF16212] (24-217)